Protein 1FOT (pdb70)

Solvent-accessible surface area: 14682 Å² total

InterPro domains:
  IPR000719 Protein kinase domain [PF00069] (87-341)
  IPR000719 Protein kinase domain [PS50011] (87-341)
  IPR000719 Protein kinase domain [SM00220] (87-341)
  IPR000961 AGC-kinase, C-terminal [PS51285] (342-397)
  IPR000961 AGC-kinase, C-terminal [SM00133] (342-397)
  IPR008271 Serine/threonine-protein kinase, active site [PS00108] (206-218)
  IPR011009 Protein kinase-like domain superfamily [SSF56112] (60-366)
  IPR017441 Protein kinase, ATP binding site [PS00107] (93-116)

B-factor: mean 50.33, std 16.56, range [7.96, 101.38]

CATH classification: 1.10.510.10 (+1 more: 3.30.200.20)

Structure (mmCIF, N/CA/C/O backbone):
data_1FOT
#
_entry.id   1FOT
#
_cell.length_a   61.000
_cell.length_b   61.000
_cell.length_c   322.000
_cell.angle_alpha   90.00
_cell.angle_beta   90.00
_cell.angle_gamma   120.00
#
_symmetry.space_group_name_H-M   'P 65 2 2'
#
loop_
_entity.id
_entity.type
_entity.pdbx_description
1 polymer 'CAMP-DEPENDENT PROTEIN KINASE TYPE 1'
2 water water
#
loop_
_atom_site.group_PDB
_atom_site.id
_atom_site.type_symbol
_atom_site.label_atom_id
_atom_site.label_alt_id
_atom_site.label_comp_id
_atom_site.label_asym_id
_atom_site.label_entity_id
_atom_site.label_seq_id
_atom_site.pdbx_PDB_ins_code
_atom_site.Cartn_x
_atom_site.Cartn_y
_atom_site.Cartn_z
_atom_site.occupancy
_atom_site.B_iso_or_equiv
_atom_site.auth_seq_id
_atom_site.auth_comp_id
_atom_site.auth_asym_id
_atom_site.auth_atom_id
_atom_site.pdbx_PDB_model_num
ATOM 1 N N . TYR A 1 3 ? 2.316 48.004 -0.619 1.00 55.31 82 TYR A N 1
ATOM 2 C CA . TYR A 1 3 ? 3.163 47.832 -1.838 1.00 53.41 82 TYR A CA 1
ATOM 3 C C . TYR A 1 3 ? 2.837 48.862 -2.905 1.00 52.10 82 TYR A C 1
ATOM 4 O O . TYR A 1 3 ? 1.669 49.107 -3.227 1.00 53.60 82 TYR A O 1
ATOM 13 N N . SER A 1 4 ? 3.888 49.457 -3.456 1.00 47.11 83 SER A N 1
ATOM 14 C CA . SER A 1 4 ? 3.743 50.496 -4.463 1.00 45.55 83 SER A CA 1
ATOM 15 C C . SER A 1 4 ? 4.806 50.402 -5.540 1.00 41.51 83 SER A C 1
ATOM 16 O O . SER A 1 4 ? 5.871 49.830 -5.329 1.00 46.83 83 SER A O 1
ATOM 19 N N . LEU A 1 5 ? 4.527 50.998 -6.690 1.00 42.75 84 LEU A N 1
ATOM 20 C CA . LEU A 1 5 ? 5.462 50.947 -7.798 1.00 45.19 84 LEU A CA 1
ATOM 21 C C . LEU A 1 5 ? 6.811 51.562 -7.442 1.00 50.23 84 LEU A C 1
ATOM 22 O O . LEU A 1 5 ? 7.839 51.200 -8.017 1.00 54.78 84 LEU A O 1
ATOM 27 N N . GLN A 1 6 ? 6.802 52.484 -6.484 1.00 51.04 85 GLN A N 1
ATOM 28 C CA . GLN A 1 6 ? 8.017 53.155 -6.041 1.00 58.72 85 GLN A CA 1
ATOM 29 C C . GLN A 1 6 ? 8.738 52.317 -4.991 1.00 57.70 85 GLN A C 1
ATOM 30 O O . GLN A 1 6 ? 9.861 52.627 -4.596 1.00 59.33 85 GLN A O 1
ATOM 36 N N . ASP A 1 7 ? 8.074 51.269 -4.525 1.00 51.22 86 ASP A N 1
ATOM 37 C CA . ASP A 1 7 ? 8.653 50.384 -3.527 1.00 43.27 86 ASP A CA 1
ATOM 38 C C . ASP A 1 7 ? 9.656 49.428 -4.158 1.00 45.50 86 ASP A C 1
ATOM 39 O O . ASP A 1 7 ? 10.355 48.704 -3.451 1.00 42.60 86 ASP A O 1
ATOM 44 N N . PHE A 1 8 ? 9.727 49.428 -5.488 1.00 40.34 87 PHE A N 1
ATOM 45 C CA . PHE A 1 8 ? 10.640 48.540 -6.195 1.00 43.18 87 PHE A CA 1
ATOM 46 C C . PHE A 1 8 ? 11.391 49.251 -7.299 1.00 45.45 87 PHE A C 1
ATOM 47 O O . PHE A 1 8 ? 11.152 50.422 -7.581 1.00 50.10 87 PHE A O 1
ATOM 55 N N . GLN A 1 9 ? 12.297 48.517 -7.932 1.00 46.43 88 GLN A N 1
ATOM 56 C CA . GLN A 1 9 ? 13.056 49.050 -9.038 1.00 49.44 88 GLN A CA 1
ATOM 57 C C . GLN A 1 9 ? 13.150 48.004 -10.139 1.00 49.45 88 GLN A C 1
ATOM 58 O O . GLN A 1 9 ? 13.830 46.991 -10.007 1.00 55.61 88 GLN A O 1
ATOM 64 N N . ILE A 1 10 ? 12.424 48.263 -11.221 1.00 44.39 89 ILE A N 1
ATOM 65 C CA . ILE A 1 10 ? 12.384 47.393 -12.387 1.00 38.95 89 ILE A CA 1
ATOM 66 C C . ILE A 1 10 ? 13.790 47.130 -12.911 1.00 44.18 89 ILE A C 1
ATOM 67 O O . ILE A 1 10 ? 14.636 48.024 -12.919 1.00 50.19 89 ILE A O 1
ATOM 72 N N . LEU A 1 11 ? 14.041 45.904 -13.352 1.00 46.17 90 LEU A N 1
ATOM 73 C CA . LEU A 1 11 ? 15.359 45.552 -13.857 1.00 43.72 90 LEU A CA 1
ATOM 74 C C . LEU A 1 11 ? 15.355 45.096 -15.306 1.00 48.98 90 LEU A C 1
ATOM 75 O O . LEU A 1 11 ? 16.238 45.473 -16.080 1.00 55.88 90 LEU A O 1
ATOM 80 N N . ARG A 1 12 ? 14.366 44.294 -15.682 1.00 55.17 91 ARG A N 1
ATOM 81 C CA . ARG A 1 12 ? 14.278 43.817 -17.054 1.00 52.40 91 ARG A CA 1
ATOM 82 C C . ARG A 1 12 ? 13.035 42.991 -17.321 1.00 55.88 91 ARG A C 1
ATOM 83 O O . ARG A 1 12 ? 12.471 42.376 -16.410 1.00 56.75 91 ARG A O 1
ATOM 91 N N . THR A 1 13 ? 12.624 42.991 -18.587 1.00 54.10 92 THR A N 1
ATOM 92 C CA . THR A 1 13 ? 11.479 42.224 -19.049 1.00 54.94 92 THR A CA 1
ATOM 93 C C . THR A 1 13 ? 11.879 40.756 -19.118 1.00 57.31 92 THR A C 1
ATOM 94 O O . THR A 1 13 ? 12.897 40.398 -19.719 1.00 55.06 92 THR A O 1
ATOM 98 N N . LEU A 1 14 ? 11.073 39.911 -18.491 1.00 51.79 93 LEU A N 1
ATOM 99 C CA . LEU A 1 14 ? 11.328 38.489 -18.489 1.00 47.71 93 LEU A CA 1
ATOM 100 C C . LEU A 1 14 ? 10.569 37.865 -19.642 1.00 52.70 93 LEU A C 1
ATOM 101 O O . LEU A 1 14 ? 11.021 36.895 -20.243 1.00 59.02 93 LEU A O 1
ATOM 106 N N . GLY A 1 15 ? 9.422 38.444 -19.966 1.00 57.97 94 GLY A N 1
ATOM 107 C CA . GLY A 1 15 ? 8.627 37.907 -21.049 1.00 59.18 94 GLY A CA 1
ATOM 108 C C . GLY A 1 15 ? 7.462 38.795 -21.407 1.00 59.73 94 GLY A C 1
ATOM 109 O O . GLY A 1 15 ? 7.143 39.750 -20.689 1.00 51.56 94 GLY A O 1
ATOM 110 N N . THR A 1 16 ? 6.822 38.455 -22.522 1.00 63.46 95 THR A N 1
ATOM 111 C CA . THR A 1 16 ? 5.687 39.200 -23.042 1.00 72.36 95 THR A CA 1
ATOM 112 C C . THR A 1 16 ? 4.406 38.378 -23.064 1.00 76.33 95 THR A C 1
ATOM 113 O O . THR A 1 16 ? 4.233 37.490 -23.899 1.00 76.26 95 THR A O 1
ATOM 117 N N . GLY A 1 17 ? 3.509 38.687 -22.137 1.00 85.70 96 GLY A N 1
ATOM 118 C CA . GLY A 1 17 ? 2.248 37.976 -22.073 1.00 90.78 96 GLY A CA 1
ATOM 119 C C . GLY A 1 17 ? 1.265 38.537 -23.082 1.00 87.76 96 GLY A C 1
ATOM 120 O O . GLY A 1 17 ? 1.583 39.456 -23.842 1.00 82.70 96 GLY A O 1
ATOM 121 N N . SER A 1 18 ? 0.066 37.972 -23.103 1.00 86.23 97 SER A N 1
ATOM 122 C CA . SER A 1 18 ? -0.958 38.442 -24.017 1.00 79.65 97 SER A CA 1
ATOM 123 C C . SER A 1 18 ? -1.494 39.768 -23.476 1.00 72.75 97 SER A C 1
ATOM 124 O O . SER A 1 18 ? -1.756 40.703 -24.236 1.00 64.71 97 SER A O 1
ATOM 127 N N . PHE A 1 19 ? -1.618 39.846 -22.152 1.00 65.18 98 PHE A N 1
ATOM 128 C CA . PHE A 1 19 ? -2.136 41.033 -21.478 1.00 62.10 98 PHE A CA 1
ATOM 129 C C . PHE A 1 19 ? -1.056 42.046 -21.118 1.00 59.28 98 PHE A C 1
ATOM 130 O O . PHE A 1 19 ? -1.345 43.103 -20.550 1.00 50.26 98 PHE A O 1
ATOM 138 N N . GLY A 1 20 ? 0.188 41.721 -21.446 1.00 56.29 99 GLY A N 1
ATOM 139 C CA . GLY A 1 20 ? 1.280 42.619 -21.128 1.00 48.69 99 GLY A CA 1
ATOM 140 C C . GLY A 1 20 ? 2.546 41.910 -20.682 1.00 47.24 99 GLY A C 1
ATOM 141 O O . GLY A 1 20 ? 2.578 40.696 -20.501 1.00 41.16 99 GLY A O 1
ATOM 142 N N . ARG A 1 21 ? 3.600 42.686 -20.495 1.00 48.99 100 ARG A N 1
ATOM 143 C CA . ARG A 1 21 ? 4.872 42.159 -20.031 1.00 52.22 100 ARG A CA 1
ATOM 144 C C . ARG A 1 21 ? 4.864 41.677 -18.581 1.00 48.07 100 ARG A C 1
ATOM 145 O O . ARG A 1 21 ? 3.850 41.714 -17.887 1.00 48.99 100 ARG A O 1
ATOM 153 N N . VAL A 1 22 ? 6.024 41.215 -18.143 1.00 43.24 101 VAL A N 1
ATOM 154 C CA . VAL A 1 22 ? 6.312 40.992 -16.741 1.00 43.82 101 VAL A CA 1
ATOM 155 C C . VAL A 1 22 ? 7.808 41.243 -16.705 1.00 44.29 101 VAL A C 1
ATOM 156 O O . VAL A 1 22 ? 8.532 40.819 -17.604 1.00 37.41 101 VA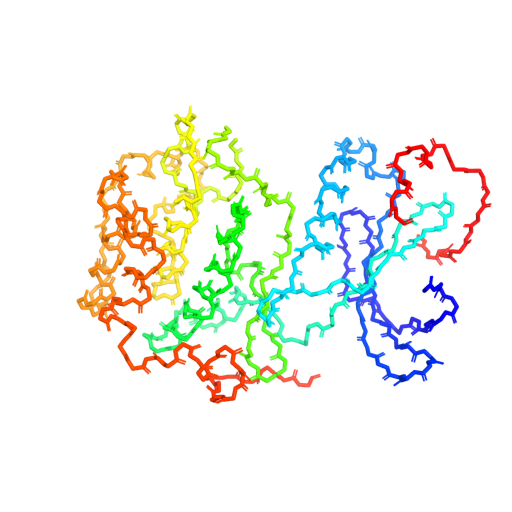L A O 1
ATOM 160 N N . HIS A 1 23 ? 8.008 41.602 -15.439 1.00 45.00 102 HIS A N 1
ATOM 161 C CA . HIS A 1 23 ? 9.298 42.188 -15.100 1.00 42.25 102 HIS A CA 1
ATOM 162 C C . HIS A 1 23 ? 10.061 41.572 -13.943 1.00 43.27 102 HIS A C 1
ATOM 163 O O . HIS A 1 23 ? 9.485 40.924 -13.073 1.00 42.63 102 HIS A O 1
ATOM 170 N N . LEU A 1 24 ? 11.366 41.824 -13.932 1.00 42.92 103 LEU A N 1
ATOM 171 C CA . LEU A 1 24 ? 12.237 41.361 -12.862 1.00 42.51 103 LEU A CA 1
ATOM 172 C C . LEU A 1 24 ? 12.370 42.585 -11.958 1.00 42.70 103 LEU A C 1
ATOM 173 O O . LEU A 1 24 ? 12.794 43.644 -12.418 1.00 41.50 103 LEU A O 1
ATOM 178 N N . ILE A 1 25 ? 11.991 42.465 -10.690 1.00 39.68 104 ILE A N 1
ATOM 179 C CA . ILE A 1 25 ? 12.099 43.610 -9.791 1.00 41.60 104 ILE A CA 1
ATOM 180 C C . ILE A 1 25 ? 12.786 43.285 -8.472 1.00 39.52 104 ILE A C 1
ATOM 181 O O . ILE A 1 25 ? 12.696 42.175 -7.954 1.00 42.03 104 ILE A O 1
ATOM 186 N N . ARG A 1 26 ? 13.475 44.281 -7.939 1.00 39.31 105 ARG A N 1
ATOM 187 C CA . ARG A 1 26 ? 14.205 44.156 -6.689 1.00 46.66 105 ARG A CA 1
ATOM 188 C C . ARG A 1 26 ? 13.494 45.082 -5.713 1.00 45.47 105 ARG A C 1
ATOM 189 O O . ARG A 1 26 ? 13.158 46.208 -6.080 1.00 39.95 105 ARG A O 1
ATOM 197 N N . SER A 1 27 ? 13.232 44.622 -4.493 1.00 42.33 106 SER A N 1
ATOM 198 C CA . SER A 1 27 ? 12.588 45.505 -3.525 1.00 46.67 106 SER A CA 1
ATOM 199 C C . SER A 1 27 ? 13.662 46.481 -3.101 1.00 48.70 106 SER A C 1
ATOM 200 O O . SER A 1 27 ? 14.801 46.082 -2.877 1.00 47.07 106 SER A O 1
ATOM 203 N N . ARG A 1 28 ? 13.323 47.759 -3.009 1.00 53.03 107 ARG A N 1
ATOM 204 C CA . ARG A 1 28 ? 14.318 48.734 -2.596 1.00 61.30 107 ARG A CA 1
ATOM 205 C C . ARG A 1 28 ? 14.187 48.984 -1.107 1.00 62.82 107 ARG A C 1
ATOM 206 O O . ARG A 1 28 ? 14.370 50.096 -0.634 1.00 70.35 107 ARG A O 1
ATOM 214 N N . HIS A 1 29 ? 13.864 47.924 -0.376 1.00 63.33 108 HIS A N 1
ATOM 215 C CA . HIS A 1 29 ? 13.711 47.983 1.072 1.00 62.80 108 HIS A CA 1
ATOM 216 C C . HIS A 1 29 ? 14.501 46.844 1.696 1.00 64.33 108 HIS A C 1
ATOM 217 O O . HIS A 1 29 ? 15.051 46.971 2.789 1.00 67.88 108 HIS A O 1
ATOM 224 N N . ASN A 1 30 ? 14.558 45.726 0.983 1.00 64.36 109 ASN A N 1
ATOM 225 C CA . ASN A 1 30 ? 15.265 44.551 1.463 1.00 60.54 109 ASN A CA 1
ATOM 226 C C . ASN A 1 30 ? 16.051 43.862 0.342 1.00 60.32 109 ASN A C 1
ATOM 227 O O . ASN A 1 30 ? 16.653 42.807 0.555 1.00 62.06 109 ASN A O 1
ATOM 232 N N . GLY A 1 31 ? 16.049 44.463 -0.845 1.00 52.18 110 GLY A N 1
ATOM 233 C CA . GLY A 1 31 ? 16.783 43.894 -1.961 1.00 50.15 110 GLY A CA 1
ATOM 234 C C . GLY A 1 31 ? 16.387 42.475 -2.323 1.00 56.94 110 GLY A C 1
ATOM 235 O O . GLY A 1 31 ? 17.222 41.667 -2.733 1.00 55.66 110 GLY A O 1
ATOM 236 N N . ARG A 1 32 ? 15.103 42.172 -2.165 1.00 59.32 111 ARG A N 1
ATOM 237 C CA . ARG A 1 32 ? 14.563 40.857 -2.488 1.00 57.58 111 ARG A CA 1
ATOM 238 C C . ARG A 1 32 ? 14.116 40.914 -3.945 1.00 55.92 111 ARG A C 1
ATOM 239 O O . ARG A 1 32 ? 13.943 41.998 -4.503 1.00 56.56 111 ARG A O 1
ATOM 247 N N . TYR A 1 33 ? 13.918 39.759 -4.566 1.00 52.89 112 TYR A N 1
ATOM 248 C CA . TYR A 1 33 ? 13.493 39.734 -5.965 1.00 50.74 112 TYR A CA 1
ATOM 249 C C . TYR A 1 33 ? 12.087 39.198 -6.164 1.00 45.80 112 TYR A C 1
ATOM 250 O O . TYR A 1 33 ? 11.632 38.335 -5.422 1.00 49.16 112 TYR A O 1
ATOM 259 N N . TYR A 1 34 ? 11.400 39.725 -7.170 1.00 39.86 113 TYR A N 1
ATOM 260 C CA . TYR A 1 34 ? 10.053 39.284 -7.487 1.00 36.24 113 TYR A CA 1
ATOM 261 C C . TYR A 1 34 ? 9.834 39.400 -8.981 1.00 38.01 113 TYR A C 1
ATOM 262 O O . TYR A 1 34 ? 10.705 39.866 -9.712 1.00 42.26 113 TYR A O 1
ATOM 271 N N . ALA A 1 35 ? 8.671 38.957 -9.439 1.00 41.75 114 ALA A N 1
ATOM 272 C CA . ALA A 1 35 ? 8.328 39.071 -10.848 1.00 35.32 114 ALA A CA 1
ATOM 273 C C . ALA A 1 35 ? 7.055 39.904 -10.921 1.00 33.86 114 ALA A C 1
ATOM 274 O O . ALA A 1 35 ? 6.057 39.591 -10.273 1.00 35.09 114 ALA A O 1
ATOM 276 N N . MET A 1 36 ? 7.100 40.991 -11.679 1.00 36.36 115 MET A N 1
ATOM 277 C CA . MET A 1 36 ? 5.926 41.832 -11.822 1.00 38.17 115 MET A CA 1
ATOM 278 C C . MET A 1 36 ? 5.131 41.432 -13.056 1.00 35.69 115 MET A C 1
ATOM 279 O O . MET A 1 36 ? 5.566 41.642 -14.189 1.00 35.26 115 MET A O 1
ATOM 284 N N . LYS A 1 37 ? 3.971 40.836 -12.844 1.00 28.76 116 LYS A N 1
ATOM 285 C CA . LYS A 1 37 ? 3.156 40.477 -13.974 1.00 35.38 116 LYS A CA 1
ATOM 286 C C . LYS A 1 37 ? 2.248 41.684 -14.155 1.00 38.28 116 LYS A C 1
ATOM 287 O O . LYS A 1 37 ? 1.511 42.056 -13.245 1.00 51.05 116 LYS A O 1
ATOM 293 N N . VAL A 1 38 ? 2.330 42.315 -15.319 1.00 36.65 117 VAL A N 1
ATOM 294 C CA . VAL A 1 38 ? 1.520 43.492 -15.621 1.00 28.82 117 VAL A CA 1
ATOM 295 C C . VAL A 1 38 ? 0.425 43.152 -16.616 1.00 27.86 117 VAL A C 1
ATOM 296 O O . VAL A 1 38 ? 0.673 42.497 -17.618 1.00 24.36 117 VAL A O 1
ATOM 300 N N . LEU A 1 39 ? -0.792 43.587 -16.344 1.00 29.20 118 LEU A N 1
ATOM 301 C CA . LEU A 1 39 ? -1.875 43.336 -17.279 1.00 35.56 118 LEU A CA 1
ATOM 302 C C . LEU A 1 39 ? -2.589 44.640 -17.577 1.00 38.88 118 LEU A C 1
ATOM 303 O O . LEU A 1 39 ? -3.044 45.331 -16.661 1.00 33.79 118 LEU A O 1
ATOM 308 N N . LYS A 1 40 ? -2.655 44.970 -18.865 1.00 39.15 119 LYS A N 1
ATOM 309 C CA . LYS A 1 40 ? -3.315 46.178 -19.338 1.00 40.58 119 LYS A CA 1
ATOM 310 C C . LYS A 1 40 ? -4.811 45.913 -19.219 1.00 40.48 119 LYS A C 1
ATOM 311 O O . LYS A 1 40 ? -5.317 44.945 -19.778 1.00 45.06 119 LYS A O 1
ATOM 317 N N . LYS A 1 41 ? -5.513 46.757 -18.475 1.00 39.69 120 LYS A N 1
ATOM 318 C CA . LYS A 1 41 ? -6.947 46.584 -18.284 1.00 41.11 120 LYS A CA 1
ATOM 319 C C . LYS A 1 41 ? -7.659 46.671 -19.617 1.00 49.19 120 LYS A C 1
ATOM 320 O O . LYS A 1 41 ? -8.462 45.803 -19.959 1.00 50.03 120 LYS A O 1
ATOM 326 N N . GLU A 1 42 ? -7.357 47.734 -20.359 1.00 53.59 121 GLU A N 1
ATOM 327 C CA . GLU A 1 42 ? -7.954 47.975 -21.664 1.00 51.59 121 GLU A CA 1
ATOM 328 C C . GLU A 1 42 ? -8.127 46.643 -22.401 1.00 47.67 121 GLU A C 1
ATOM 329 O O . GLU A 1 42 ? -9.215 46.336 -22.890 1.00 44.63 121 GLU A O 1
ATOM 335 N N . ILE A 1 43 ? -7.058 45.849 -22.457 1.00 39.85 122 ILE A N 1
ATOM 336 C CA . ILE A 1 43 ? -7.090 44.550 -23.127 1.00 42.54 122 ILE A CA 1
ATOM 337 C C . ILE A 1 43 ? -7.906 43.480 -22.407 1.00 46.64 122 ILE A C 1
ATOM 338 O O . ILE A 1 43 ? -8.839 42.919 -22.981 1.00 49.80 122 ILE A O 1
ATOM 343 N N . VAL A 1 44 ? -7.518 43.173 -21.170 1.00 41.15 123 VAL A N 1
ATOM 344 C CA . VAL A 1 44 ? -8.205 42.168 -20.360 1.00 41.09 123 VAL A CA 1
ATOM 345 C C . VAL A 1 44 ? -9.707 42.171 -20.622 1.00 44.19 123 VAL A C 1
ATOM 346 O O . VAL A 1 44 ? -10.348 41.117 -20.696 1.00 41.79 123 VAL A O 1
ATOM 350 N N . VAL A 1 45 ? -10.262 43.366 -20.767 1.00 41.91 124 VAL A N 1
ATOM 351 C CA . VAL A 1 45 ? -11.683 43.507 -21.014 1.00 39.49 124 VAL A CA 1
ATOM 352 C C . VAL A 1 45 ? -12.036 43.345 -22.497 1.00 41.24 124 VAL A C 1
ATOM 353 O O . VAL A 1 45 ? -13.036 42.704 -22.823 1.00 42.61 124 VAL A O 1
ATOM 357 N N . ARG A 1 46 ? -11.228 43.915 -23.396 1.00 37.98 125 ARG A N 1
ATOM 358 C CA . ARG A 1 46 ? -11.489 43.784 -24.832 1.00 37.22 125 ARG A CA 1
ATOM 359 C C . ARG A 1 46 ? -11.668 42.289 -25.065 1.00 38.98 125 ARG A C 1
ATOM 360 O O . ARG A 1 46 ? -12.556 41.860 -25.800 1.00 52.89 125 ARG A O 1
ATOM 368 N N . LEU A 1 47 ? -10.828 41.499 -24.408 1.00 41.69 126 LEU A N 1
ATOM 369 C CA . LEU A 1 47 ? -10.882 40.053 -24.536 1.00 41.10 126 LEU A CA 1
ATOM 370 C C . LEU A 1 47 ? -11.866 39.375 -23.581 1.00 43.54 126 LEU A C 1
ATOM 371 O O . LEU A 1 47 ? -11.796 38.165 -23.376 1.00 39.16 126 LEU A O 1
ATOM 376 N N . LYS A 1 48 ? -12.785 40.144 -23.001 1.00 45.83 127 LYS A N 1
ATOM 377 C CA . LYS A 1 48 ? -13.773 39.561 -22.094 1.00 50.76 127 LYS A CA 1
ATOM 378 C C . LYS A 1 48 ? -13.122 38.637 -21.053 1.00 49.04 127 LYS A C 1
ATOM 379 O O . LYS A 1 48 ? -13.697 37.607 -20.693 1.00 51.12 127 LYS A O 1
ATOM 385 N N . GLN A 1 49 ? -11.940 39.003 -20.567 1.00 43.08 128 GLN A N 1
ATOM 386 C CA . GLN A 1 49 ? -11.226 38.169 -19.608 1.00 38.80 128 GLN A CA 1
ATOM 387 C C . GLN A 1 49 ? -11.081 38.759 -18.209 1.00 42.50 128 GLN A C 1
ATOM 388 O O . GLN A 1 49 ? -10.058 38.584 -17.557 1.00 45.32 128 GLN A O 1
ATOM 394 N N . VAL A 1 50 ? -12.116 39.438 -17.739 1.00 44.76 129 VAL A N 1
ATOM 395 C CA . VAL A 1 50 ? -12.090 40.054 -16.419 1.00 42.66 129 VAL A CA 1
ATOM 396 C C . VAL A 1 50 ? -12.215 39.050 -15.265 1.00 45.98 129 VAL A C 1
ATOM 397 O O . VAL A 1 50 ? -11.379 39.016 -14.362 1.00 46.86 129 VAL A O 1
ATOM 401 N N . GLU A 1 51 ? -13.271 38.246 -15.298 1.00 50.52 130 GLU A N 1
ATOM 402 C CA . GLU A 1 51 ? -13.530 37.245 -14.265 1.00 53.27 130 GLU A CA 1
ATOM 403 C C . GLU A 1 51 ? -12.302 36.374 -14.047 1.00 46.21 130 GLU A C 1
ATOM 404 O O . GLU A 1 51 ? -11.748 36.321 -12.962 1.00 49.85 130 GLU A O 1
ATOM 410 N N . HIS A 1 52 ? -11.898 35.680 -15.100 1.00 49.48 131 HIS A N 1
ATOM 411 C CA . HIS A 1 52 ? -10.737 34.801 -15.073 1.00 46.45 131 HIS A CA 1
ATOM 412 C C . HIS A 1 52 ? -9.567 35.435 -14.342 1.00 45.35 131 HIS A C 1
ATOM 413 O O . HIS A 1 52 ? -8.808 34.761 -13.653 1.00 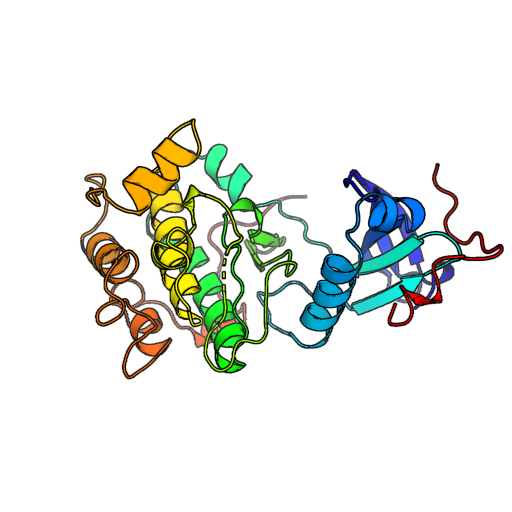48.27 131 HIS A O 1
ATOM 420 N N . THR A 1 53 ? -9.423 36.741 -14.505 1.00 42.61 132 THR A N 1
ATOM 421 C CA . THR A 1 53 ? -8.335 37.472 -13.888 1.00 36.73 132 THR A CA 1
ATOM 422 C C . THR A 1 53 ? -8.524 37.680 -12.386 1.00 33.06 132 THR A C 1
ATOM 423 O O . THR A 1 53 ? -7.586 37.487 -11.617 1.00 37.56 132 THR A O 1
ATOM 427 N N . ASN A 1 54 ? -9.725 38.058 -11.964 1.00 26.92 133 ASN A N 1
ATOM 428 C CA . ASN A 1 54 ? -9.987 38.258 -10.537 1.00 39.97 133 ASN A CA 1
ATOM 429 C C . ASN A 1 54 ? -9.949 36.948 -9.744 1.00 41.17 133 ASN A C 1
ATOM 430 O O . ASN A 1 54 ? -9.384 36.891 -8.647 1.00 46.82 133 ASN A O 1
ATOM 435 N N . ASP A 1 55 ? -10.553 35.903 -10.299 1.00 36.12 134 ASP A N 1
ATOM 436 C CA . ASP A 1 55 ? -10.587 34.597 -9.648 1.00 45.73 134 ASP A CA 1
ATOM 437 C C . ASP A 1 55 ? -9.196 34.027 -9.373 1.00 45.69 134 ASP A C 1
ATOM 438 O O . ASP A 1 55 ? -9.003 33.270 -8.421 1.00 47.13 134 ASP A O 1
ATOM 443 N N . GLU A 1 56 ? -8.226 34.392 -10.203 1.00 44.93 135 GLU A N 1
ATOM 444 C CA . GLU A 1 56 ? -6.869 33.907 -10.015 1.00 44.09 135 GLU A CA 1
ATOM 445 C C . GLU A 1 56 ? -6.271 34.597 -8.795 1.00 49.09 135 GLU A C 1
ATOM 446 O O . GLU A 1 56 ? -5.600 33.973 -7.967 1.00 50.37 135 GLU A O 1
ATOM 452 N N . ARG A 1 57 ? -6.525 35.899 -8.699 1.00 44.07 136 ARG A N 1
ATOM 453 C CA . ARG A 1 57 ? -6.026 36.705 -7.603 1.00 35.50 136 ARG A CA 1
ATOM 454 C C . ARG A 1 57 ? -6.553 36.150 -6.287 1.00 39.38 136 ARG A C 1
ATOM 455 O O . ARG A 1 57 ? -5.806 36.000 -5.335 1.00 39.42 136 ARG A O 1
ATOM 463 N N . LEU A 1 58 ? -7.845 35.843 -6.237 1.00 43.28 137 LEU A N 1
ATOM 464 C CA . LEU A 1 58 ? -8.434 35.301 -5.023 1.00 42.31 137 LEU A CA 1
ATOM 465 C C . LEU A 1 58 ? -7.738 34.004 -4.656 1.00 37.53 137 LEU A C 1
ATOM 466 O O . LEU A 1 58 ? -7.195 33.885 -3.567 1.00 46.56 137 LEU A O 1
ATOM 471 N N . MET A 1 59 ? -7.753 33.032 -5.560 1.00 40.69 138 MET A N 1
ATOM 472 C CA . MET A 1 59 ? -7.091 31.759 -5.303 1.00 41.33 138 MET A CA 1
ATOM 473 C C . MET A 1 59 ? -5.720 31.987 -4.690 1.00 42.09 138 MET A C 1
ATOM 474 O O . MET A 1 59 ? -5.425 31.497 -3.605 1.00 44.93 138 MET A O 1
ATOM 479 N N . LEU A 1 60 ? -4.887 32.744 -5.392 1.00 38.33 139 LEU A N 1
ATOM 480 C CA . LEU A 1 60 ? -3.548 33.035 -4.920 1.00 38.83 139 LEU A CA 1
ATOM 481 C C . LEU A 1 60 ? -3.520 33.708 -3.555 1.00 44.11 139 LEU A C 1
ATOM 482 O O . LEU A 1 60 ? -2.520 33.644 -2.843 1.00 54.78 139 LEU A O 1
ATOM 487 N N . SER A 1 61 ? -4.615 34.352 -3.184 1.00 42.96 140 SER A N 1
ATOM 488 C CA . SER A 1 61 ? -4.678 35.019 -1.896 1.00 47.11 140 SER A CA 1
ATOM 489 C C . SER A 1 61 ? -4.991 34.041 -0.768 1.00 46.56 140 SER A C 1
ATOM 490 O O . SER A 1 61 ? -4.627 34.272 0.381 1.00 47.77 140 SER A O 1
ATOM 493 N N . ILE A 1 62 ? -5.651 32.938 -1.095 1.00 43.42 141 ILE A N 1
ATOM 494 C CA . ILE A 1 62 ? -6.017 31.975 -0.073 1.00 43.26 141 ILE A CA 1
ATOM 495 C C . ILE A 1 62 ? -5.258 30.648 -0.119 1.00 45.09 141 ILE A C 1
ATOM 496 O O . ILE A 1 62 ? -5.693 29.665 0.479 1.00 49.69 141 ILE A O 1
ATOM 501 N N . VAL A 1 63 ? -4.132 30.606 -0.823 1.00 41.50 142 VAL A N 1
ATOM 502 C CA . VAL A 1 63 ? -3.362 29.371 -0.888 1.00 41.79 142 VAL A CA 1
ATOM 503 C C . VAL A 1 63 ? -1.893 29.605 -0.612 1.00 40.54 142 VAL A C 1
ATOM 504 O O . VAL A 1 63 ? -1.244 30.419 -1.268 1.00 45.93 142 VAL A O 1
ATOM 508 N N . THR A 1 64 ? -1.382 28.877 0.373 1.00 35.89 143 THR A N 1
ATOM 509 C CA . THR A 1 64 ? 0.013 28.960 0.756 1.00 34.78 143 THR A CA 1
ATOM 510 C C . THR A 1 64 ? 0.587 27.568 0.852 1.00 34.92 143 THR A C 1
ATOM 511 O O . THR A 1 64 ? 0.101 26.745 1.629 1.00 42.53 143 THR A O 1
ATOM 515 N N . HIS A 1 65 ? 1.620 27.302 0.066 1.00 30.53 144 HIS A N 1
ATOM 516 C CA . HIS A 1 65 ? 2.254 25.998 0.107 1.00 33.36 144 HIS A CA 1
ATOM 517 C C . HIS A 1 65 ? 3.696 26.084 -0.371 1.00 32.48 144 HIS A C 1
ATOM 518 O O . HIS A 1 65 ? 4.027 26.896 -1.231 1.00 37.14 144 HIS A O 1
ATOM 525 N N . PRO A 1 66 ? 4.584 25.254 0.190 1.00 34.80 145 PRO A N 1
ATOM 526 C CA . PRO A 1 66 ? 5.957 25.370 -0.300 1.00 31.97 145 PRO A CA 1
ATOM 527 C C . PRO A 1 66 ? 6.007 25.264 -1.817 1.00 34.61 145 PRO A C 1
ATOM 528 O O . PRO A 1 66 ? 6.694 26.042 -2.485 1.00 34.50 145 PRO A O 1
ATOM 532 N N . PHE A 1 67 ? 5.235 24.312 -2.344 1.00 37.47 146 PHE A N 1
ATOM 533 C CA . PHE A 1 67 ? 5.193 24.006 -3.776 1.00 40.96 146 PHE A CA 1
ATOM 534 C C . PHE A 1 67 ? 4.193 24.724 -4.673 1.00 40.46 146 PHE A C 1
ATOM 535 O O . PHE A 1 67 ? 4.087 24.422 -5.859 1.00 39.81 146 PHE A O 1
ATOM 543 N N . ILE A 1 68 ? 3.461 25.669 -4.096 1.00 36.38 147 ILE A N 1
ATOM 544 C CA . ILE A 1 68 ? 2.513 26.469 -4.836 1.00 25.90 147 ILE A CA 1
ATOM 545 C C . ILE A 1 68 ? 3.134 27.855 -4.857 1.00 31.57 147 ILE A C 1
ATOM 546 O O . ILE A 1 68 ? 3.553 28.371 -3.820 1.00 36.14 147 ILE A O 1
ATOM 551 N N . ILE A 1 69 ? 3.211 28.445 -6.044 1.00 33.29 148 ILE A N 1
ATOM 552 C CA . ILE A 1 69 ? 3.774 29.780 -6.221 1.00 27.39 148 ILE A CA 1
ATOM 553 C C . ILE A 1 69 ? 3.083 30.785 -5.299 1.00 24.72 148 ILE A C 1
ATOM 554 O O . ILE A 1 69 ? 1.918 30.609 -4.943 1.00 36.54 148 ILE A O 1
ATOM 559 N N . ARG A 1 70 ? 3.792 31.844 -4.921 1.00 30.92 149 ARG A N 1
ATOM 560 C CA . ARG A 1 70 ? 3.229 32.858 -4.024 1.00 33.01 149 ARG A CA 1
ATOM 561 C C . ARG A 1 70 ? 3.109 34.264 -4.617 1.00 35.97 149 ARG A C 1
ATOM 562 O O . ARG A 1 70 ? 3.962 34.709 -5.388 1.00 33.62 149 ARG A O 1
ATOM 570 N N . MET A 1 71 ? 2.032 34.948 -4.234 1.00 33.50 150 MET A N 1
ATOM 571 C CA . MET A 1 71 ? 1.744 36.305 -4.661 1.00 33.52 150 MET A CA 1
ATOM 572 C C . MET A 1 71 ? 1.704 37.162 -3.399 1.00 39.79 150 MET A C 1
ATOM 573 O O . MET A 1 71 ? 0.782 37.053 -2.593 1.00 44.72 150 MET A O 1
ATOM 578 N N . TRP A 1 72 ? 2.703 38.019 -3.234 1.00 43.56 151 TRP A N 1
ATOM 579 C CA . TRP A 1 72 ? 2.788 38.871 -2.054 1.00 45.70 151 TRP A CA 1
ATOM 580 C C . TRP A 1 72 ? 1.861 40.077 -2.081 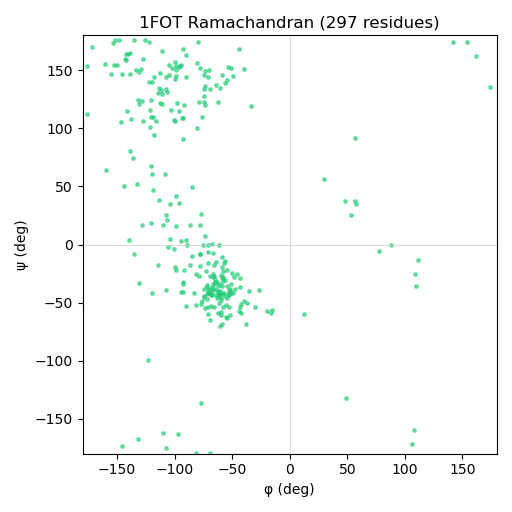1.00 44.13 151 TRP A C 1
ATOM 581 O O . TRP A 1 72 ? 1.726 40.797 -1.089 1.00 43.22 151 TRP A O 1
ATOM 592 N N . GLY A 1 73 ? 1.221 40.304 -3.217 1.00 44.45 152 GLY A N 1
ATOM 593 C CA . GLY A 1 73 ? 0.317 41.427 -3.300 1.00 43.19 152 GLY A CA 1
ATOM 594 C C . GLY A 1 73 ? 0.124 41.978 -4.688 1.00 39.05 152 GLY A C 1
ATOM 595 O O . GLY A 1 73 ? 0.771 41.556 -5.641 1.00 32.20 152 GLY A O 1
ATOM 596 N N . THR A 1 74 ? -0.788 42.935 -4.784 1.00 39.96 153 THR A N 1
ATOM 597 C CA . THR A 1 74 ? -1.101 43.580 -6.045 1.00 41.79 153 THR A CA 1
ATOM 598 C C . THR A 1 74 ? -1.111 45.087 -5.840 1.00 42.47 153 THR A C 1
ATOM 599 O O . THR A 1 74 ? -0.656 45.596 -4.821 1.00 48.12 153 THR A O 1
ATOM 603 N N . PHE A 1 75 ? -1.638 45.776 -6.839 1.00 45.07 154 PHE A N 1
ATOM 604 C CA . PHE A 1 75 ? -1.789 47.221 -6.878 1.00 40.69 154 PHE A CA 1
ATOM 605 C C . PHE A 1 75 ? -1.992 47.592 -8.340 1.00 43.41 154 PHE A C 1
ATOM 606 O O . PHE A 1 75 ? -1.710 46.802 -9.245 1.00 42.86 154 PHE A O 1
ATOM 614 N N . GLN A 1 76 ? -2.509 48.783 -8.581 1.00 42.85 155 GLN A N 1
ATOM 615 C CA . GLN A 1 76 ? -2.802 49.166 -9.945 1.00 42.01 155 GLN A CA 1
ATOM 616 C C . GLN A 1 76 ? -2.745 50.661 -10.110 1.00 42.23 155 GLN A C 1
ATOM 617 O O . GLN A 1 76 ? -2.934 51.404 -9.146 1.00 39.83 155 GLN A O 1
ATOM 623 N N . ASP A 1 77 ? -2.469 51.100 -11.334 1.00 37.04 156 ASP A N 1
ATOM 624 C CA . ASP A 1 77 ? -2.473 52.519 -11.631 1.00 33.61 156 ASP A CA 1
ATOM 625 C C . ASP A 1 77 ? -3.703 52.703 -12.512 1.00 35.50 156 ASP A C 1
ATOM 626 O O . ASP A 1 77 ? -4.575 51.833 -12.552 1.00 37.06 156 ASP A O 1
ATOM 631 N N . ALA A 1 78 ? -3.775 53.809 -13.231 1.00 37.55 157 ALA A N 1
ATOM 632 C CA . ALA A 1 78 ? -4.939 54.058 -14.061 1.00 42.27 157 ALA A CA 1
ATOM 633 C C . ALA A 1 78 ? -5.107 53.200 -15.306 1.00 45.14 157 ALA A C 1
ATOM 634 O O . ALA A 1 78 ? -6.145 53.292 -15.960 1.00 47.36 157 ALA A O 1
ATOM 636 N N . GLN A 1 79 ? -4.131 52.360 -15.643 1.00 44.44 158 GLN A N 1
ATOM 637 C CA . GLN A 1 79 ? -4.268 51.569 -16.864 1.00 47.64 158 GLN A CA 1
ATOM 638 C C . GLN A 1 79 ? -3.913 50.087 -16.861 1.00 46.73 158 GLN A C 1
ATOM 639 O O . GLN A 1 79 ? -4.159 49.384 -17.844 1.00 45.28 158 GLN A O 1
ATOM 645 N N . GLN A 1 80 ? -3.337 49.607 -15.773 1.00 48.94 159 GLN A N 1
ATOM 646 C CA . GLN A 1 80 ? -2.973 48.204 -15.696 1.00 48.89 159 GLN A CA 1
ATOM 647 C C . GLN A 1 80 ? -2.796 47.781 -14.253 1.00 45.64 159 GLN A C 1
ATOM 648 O O . GLN A 1 80 ? -2.517 48.611 -13.384 1.00 43.53 159 GLN A O 1
ATOM 654 N N . ILE A 1 81 ? -2.971 46.489 -14.003 1.00 37.44 160 ILE A N 1
ATOM 655 C CA . ILE A 1 81 ? -2.815 45.956 -12.666 1.00 36.40 160 ILE A CA 1
ATOM 656 C C . ILE A 1 81 ? -1.444 45.311 -12.532 1.00 35.95 160 ILE A C 1
ATOM 657 O O . ILE A 1 81 ? -0.822 44.928 -13.523 1.00 38.24 160 ILE A O 1
ATOM 662 N N . PHE A 1 82 ? -0.966 45.206 -11.300 1.00 40.10 161 PHE A N 1
ATOM 663 C CA . PHE A 1 82 ? 0.344 44.628 -11.039 1.00 34.58 161 PHE A CA 1
ATOM 664 C C . PHE A 1 82 ? 0.226 43.450 -10.099 1.00 37.86 161 PHE A C 1
ATOM 665 O O . PHE A 1 82 ? -0.548 43.478 -9.138 1.00 45.39 161 PHE A O 1
ATOM 673 N N . MET A 1 83 ? 0.993 42.408 -10.385 1.00 34.99 162 MET A N 1
ATOM 674 C CA . MET A 1 83 ? 0.981 41.222 -9.551 1.00 37.93 162 MET A CA 1
ATOM 675 C C . MET A 1 83 ? 2.407 40.881 -9.142 1.00 39.29 162 MET A C 1
ATOM 676 O O . MET A 1 83 ? 3.209 40.418 -9.955 1.00 40.89 162 MET A O 1
ATOM 681 N N . ILE A 1 84 ? 2.716 41.153 -7.875 1.00 41.31 163 ILE A N 1
ATOM 682 C CA . ILE A 1 84 ? 4.033 40.888 -7.304 1.00 42.06 163 ILE A CA 1
ATOM 683 C C . ILE A 1 84 ? 4.059 39.400 -7.008 1.00 39.12 163 ILE A C 1
ATOM 684 O O . ILE A 1 84 ? 3.221 38.904 -6.263 1.00 38.21 163 ILE A O 1
ATOM 689 N N . MET A 1 85 ? 5.022 38.684 -7.578 1.00 35.72 164 MET A N 1
ATOM 690 C CA . MET A 1 85 ? 5.082 37.249 -7.359 1.00 37.41 164 MET A CA 1
ATOM 691 C C . MET A 1 85 ? 6.467 36.684 -7.215 1.00 40.62 164 MET A C 1
ATOM 692 O O . MET A 1 85 ? 7.451 37.323 -7.574 1.00 46.61 164 MET A O 1
ATOM 697 N N . ASP A 1 86 ? 6.525 35.462 -6.695 1.00 38.41 165 ASP A N 1
ATOM 698 C CA . ASP A 1 86 ? 7.785 34.765 -6.519 1.00 36.95 165 ASP A CA 1
ATOM 699 C C . ASP A 1 86 ? 8.573 34.828 -7.807 1.00 37.20 165 ASP A C 1
ATOM 700 O O . ASP A 1 86 ? 8.007 34.797 -8.904 1.00 35.44 165 ASP A O 1
ATOM 705 N N . TYR A 1 87 ? 9.885 34.929 -7.669 1.00 39.84 166 TYR A N 1
ATOM 706 C CA . TYR A 1 87 ? 10.735 34.951 -8.831 1.00 39.11 166 TYR A CA 1
ATOM 707 C C . TYR A 1 87 ? 11.323 33.561 -8.977 1.00 39.99 166 TYR A C 1
ATOM 708 O O . TYR A 1 87 ? 12.182 33.173 -8.202 1.00 38.62 166 TYR A O 1
ATOM 717 N N . ILE A 1 88 ? 10.850 32.804 -9.961 1.00 47.81 167 ILE A N 1
ATOM 718 C CA . ILE A 1 88 ? 11.356 31.453 -10.165 1.00 50.14 167 ILE A CA 1
ATOM 719 C C . ILE A 1 88 ? 12.444 31.415 -11.234 1.00 50.99 167 ILE A C 1
ATOM 720 O O . ILE A 1 88 ? 12.202 31.678 -12.407 1.00 43.74 167 ILE A O 1
ATOM 725 N N . GLU A 1 89 ? 13.644 31.072 -10.773 1.00 58.46 168 GLU A N 1
ATOM 726 C CA . GLU A 1 89 ? 14.866 31.026 -11.565 1.00 57.24 168 GLU A CA 1
ATOM 727 C C . GLU A 1 89 ? 14.888 30.086 -12.742 1.00 54.35 168 GLU A C 1
ATOM 728 O O . GLU A 1 89 ? 15.524 30.376 -13.753 1.00 55.47 168 GLU A O 1
ATOM 734 N N . GLY A 1 90 ? 14.310 28.945 -12.526 1.00 54.31 169 GLY A N 1
ATOM 735 C CA . GLY A 1 90 ? 14.791 27.718 -13.143 1.00 56.21 169 GLY A CA 1
ATOM 736 C C . GLY A 1 90 ? 14.095 27.158 -14.369 1.00 54.53 169 GLY A C 1
ATOM 737 O O . GLY A 1 90 ? 14.536 26.139 -14.900 1.00 63.45 169 GLY A O 1
ATOM 738 N N . GLY A 1 91 ? 13.004 27.755 -14.820 1.00 48.10 170 GLY A N 1
ATOM 739 C CA . GLY A 1 91 ? 12.476 27.240 -16.056 1.00 42.83 170 GLY A CA 1
ATOM 740 C C . GLY A 1 91 ? 11.216 26.440 -15.804 1.00 41.79 170 GLY A C 1
ATOM 741 O O . GLY A 1 91 ? 10.725 26.416 -14.686 1.00 38.89 170 GLY A O 1
ATOM 742 N N . GLU A 1 92 ? 10.688 25.739 -16.823 1.00 41.38 171 GLU A N 1
ATOM 743 C CA . GLU A 1 92 ? 9.413 25.048 -16.689 1.00 48.72 171 GLU A CA 1
ATOM 744 C C . GLU A 1 92 ? 9.723 23.574 -16.935 1.00 46.82 171 GLU A C 1
ATOM 745 O O . GLU A 1 92 ? 10.507 23.230 -17.815 1.00 46.57 171 GLU A O 1
ATOM 751 N N . LEU A 1 93 ? 9.111 22.699 -16.159 1.00 47.33 172 LEU A N 1
ATOM 752 C CA . LEU A 1 93 ? 9.357 21.286 -16.329 1.00 39.94 172 LEU A CA 1
ATOM 753 C C . LEU A 1 93 ? 9.222 20.829 -17.787 1.00 41.36 172 LEU A C 1
ATOM 754 O O . LEU A 1 93 ? 9.819 19.834 -18.177 1.00 43.70 172 LEU A O 1
ATOM 759 N N . PHE A 1 94 ? 8.458 21.552 -18.601 1.00 39.80 173 PHE A N 1
ATOM 760 C CA . PHE A 1 94 ? 8.270 21.118 -19.982 1.00 38.09 173 PHE A CA 1
ATOM 761 C C . PHE A 1 94 ? 9.507 21.143 -20.836 1.00 40.80 173 PHE A C 1
ATOM 762 O O . PHE A 1 94 ? 9.849 20.136 -21.465 1.00 39.03 173 PHE A O 1
ATOM 770 N N . SER A 1 95 ? 10.160 22.302 -20.875 1.00 47.16 174 SER A N 1
ATOM 771 C CA . SER A 1 95 ? 11.369 22.474 -21.667 1.00 52.72 174 SER A CA 1
ATOM 772 C C . SER A 1 95 ? 12.514 21.645 -21.128 1.00 48.87 174 SER A C 1
ATOM 773 O O . SER A 1 95 ? 13.435 21.294 -21.867 1.00 50.30 174 SER A O 1
ATOM 776 N N . LEU A 1 96 ? 12.458 21.337 -19.838 1.00 49.24 175 LEU A N 1
ATOM 777 C CA . LEU A 1 96 ? 13.484 20.516 -19.216 1.00 46.72 175 LEU A CA 1
ATOM 778 C C . LEU A 1 96 ? 13.296 19.120 -19.800 1.00 49.36 175 LEU A C 1
ATOM 779 O O . LEU A 1 96 ? 14.260 18.437 -20.163 1.00 52.94 175 LEU A O 1
ATOM 784 N N . LEU A 1 97 ? 12.031 18.725 -19.907 1.00 46.65 176 LEU A N 1
ATOM 785 C CA . LEU A 1 97 ? 11.645 17.425 -20.436 1.00 42.89 176 LEU A CA 1
ATOM 786 C C . LEU A 1 97 ? 12.063 17.257 -21.886 1.00 46.98 176 LEU A C 1
ATOM 787 O O . LEU A 1 97 ? 12.806 16.337 -22.215 1.00 51.60 176 LEU A O 1
ATOM 792 N N . ARG A 1 98 ? 11.579 18.143 -22.748 1.00 52.00 177 ARG A N 1
ATOM 793 C CA . ARG A 1 98 ? 11.912 18.087 -24.161 1.00 49.66 177 ARG A CA 1
ATOM 794 C C . ARG A 1 98 ? 13.420 18.044 -24.382 1.00 51.72 177 ARG A C 1
ATOM 795 O O . ARG A 1 98 ? 13.899 17.258 -25.198 1.00 53.48 177 ARG A O 1
ATOM 803 N N . LYS A 1 99 ? 14.176 18.841 -23.632 1.00 55.45 178 LYS A N 1
ATOM 804 C CA . LYS A 1 99 ? 15.631 18.877 -23.812 1.00 61.52 178 LYS A CA 1
ATOM 805 C C . LYS A 1 99 ? 16.261 17.542 -23.423 1.00 62.94 178 LYS A C 1
ATOM 806 O O . LYS A 1 99 ? 17.413 17.240 -23.791 1.00 69.63 178 LYS A O 1
ATOM 812 N N . SER A 1 100 ? 15.483 16.764 -22.667 1.00 64.97 179 SER A N 1
ATOM 813 C CA . SER A 1 100 ? 15.805 15.374 -22.365 1.00 62.66 179 SER A CA 1
ATOM 814 C C . SER A 1 100 ? 14.673 14.354 -22.465 1.00 59.44 179 SER A C 1
ATOM 815 O O . SER A 1 100 ? 14.622 13.364 -21.715 1.00 59.86 179 SER A O 1
ATOM 818 N N . GLN A 1 101 ? 14.540 14.244 -23.778 1.00 57.64 180 GLN A N 1
ATOM 819 C CA . GLN A 1 101 ? 13.501 13.296 -24.179 1.00 55.88 180 GLN A CA 1
ATOM 820 C C . GLN A 1 101 ? 12.432 12.670 -23.303 1.00 56.09 180 GLN A C 1
ATOM 821 O O . GLN A 1 101 ? 11.225 12.859 -23.517 1.00 63.67 180 GLN A O 1
ATOM 827 N N . ARG A 1 102 ? 12.914 11.949 -22.292 1.00 53.50 181 ARG A N 1
ATOM 828 C CA . ARG A 1 102 ? 12.145 11.402 -21.215 1.00 49.60 181 ARG A CA 1
ATOM 829 C C . ARG A 1 102 ? 12.925 11.452 -19.901 1.00 47.58 181 ARG A C 1
ATOM 830 O O . ARG A 1 102 ? 14.155 11.586 -19.865 1.00 50.63 181 ARG A O 1
ATOM 838 N N . PHE A 1 103 ? 12.157 11.367 -18.830 1.00 52.42 182 PHE A N 1
ATOM 839 C CA . PHE A 1 103 ? 12.639 11.377 -17.471 1.00 52.21 182 PHE A CA 1
ATOM 840 C C . PHE A 1 103 ? 12.791 9.942 -16.989 1.00 55.65 182 PHE A C 1
ATOM 841 O O . PHE A 1 103 ? 12.139 9.024 -17.489 1.00 59.19 182 PHE A O 1
ATOM 849 N N . PRO A 1 104 ? 13.688 9.725 -16.028 1.00 58.42 183 PRO A N 1
ATOM 850 C CA . PRO A 1 104 ? 13.874 8.374 -15.495 1.00 53.53 183 PRO A CA 1
ATOM 851 C C . PRO A 1 104 ? 13.114 8.222 -14.173 1.00 52.76 183 PRO A C 1
ATOM 852 O O . PRO A 1 104 ? 13.063 9.139 -13.345 1.00 46.78 183 PRO A O 1
ATOM 856 N N . ASN A 1 105 ? 12.543 7.041 -13.993 1.00 53.75 184 ASN A N 1
ATOM 857 C CA . ASN A 1 105 ? 11.762 6.666 -12.819 1.00 51.83 184 ASN A CA 1
ATOM 858 C C . ASN A 1 105 ? 11.877 7.530 -11.547 1.00 50.94 184 ASN A C 1
ATOM 859 O O . ASN A 1 105 ? 10.878 8.064 -11.059 1.00 56.54 184 ASN A O 1
ATOM 864 N N . PRO A 1 106 ? 13.089 7.670 -10.988 1.00 48.93 185 PRO A N 1
ATOM 865 C CA . PRO A 1 106 ? 13.224 8.481 -9.769 1.00 50.65 185 PRO A CA 1
ATOM 866 C C . PRO A 1 106 ? 12.981 9.978 -9.934 1.00 53.00 185 PRO A C 1
ATOM 867 O O . PRO A 1 106 ? 12.310 10.595 -9.105 1.00 55.55 185 PRO A O 1
ATOM 871 N N . VAL A 1 107 ? 13.523 10.556 -11.001 1.00 52.13 186 VAL A N 1
ATOM 872 C CA . VAL A 1 107 ? 13.334 11.973 -11.281 1.00 49.20 186 VAL A CA 1
ATOM 873 C C . VAL A 1 107 ? 11.839 12.211 -11.394 1.00 43.85 186 VAL A C 1
ATOM 874 O O . VAL A 1 107 ? 11.276 13.070 -10.715 1.00 42.96 186 VAL A O 1
ATOM 878 N N . ALA A 1 108 ? 11.204 11.434 -12.259 1.00 32.12 187 ALA A N 1
ATOM 879 C CA . ALA A 1 108 ? 9.776 11.533 -12.435 1.00 27.37 187 ALA A CA 1
ATOM 880 C C . ALA A 1 108 ? 9.128 11.330 -11.062 1.00 30.15 187 ALA A C 1
ATOM 881 O O . ALA A 1 108 ? 8.218 12.065 -10.681 1.00 38.18 187 ALA A O 1
ATOM 883 N N . LYS A 1 109 ? 9.613 10.339 -10.315 1.00 28.83 188 LYS A N 1
ATOM 884 C CA . LYS A 1 109 ? 9.078 10.034 -8.991 1.00 32.08 188 LYS A CA 1
ATOM 885 C C . LYS A 1 109 ? 9.156 11.225 -8.057 1.00 27.32 188 LYS A C 1
ATOM 886 O O . LYS A 1 109 ? 8.226 11.497 -7.304 1.00 30.26 188 LYS A O 1
ATOM 892 N N . PHE A 1 110 ? 10.279 11.925 -8.097 1.00 27.62 189 PHE A N 1
ATOM 893 C CA . PHE A 1 110 ? 10.469 13.092 -7.248 1.00 40.02 189 PHE A CA 1
ATOM 894 C C . PHE A 1 110 ? 9.406 14.153 -7.532 1.00 42.58 189 PHE A C 1
ATOM 895 O O . PHE A 1 110 ? 8.634 14.532 -6.648 1.00 42.52 189 PHE A O 1
ATOM 903 N N . TYR A 1 111 ? 9.392 14.629 -8.774 1.00 36.70 190 TYR A N 1
ATOM 904 C CA . TYR A 1 111 ? 8.445 15.630 -9.241 1.00 33.44 190 TYR A CA 1
ATOM 905 C C . TYR A 1 111 ? 7.000 15.258 -8.956 1.00 35.58 190 TYR A C 1
ATOM 906 O O . TYR A 1 111 ? 6.200 16.101 -8.547 1.00 27.28 190 TYR A O 1
ATOM 915 N N . ALA A 1 112 ? 6.667 13.997 -9.202 1.00 33.89 191 ALA A N 1
ATOM 916 C CA . ALA A 1 112 ? 5.326 13.508 -8.944 1.00 33.65 191 ALA A CA 1
ATOM 917 C C . ALA A 1 112 ? 5.041 13.651 -7.459 1.00 28.64 191 ALA A C 1
ATOM 918 O O . ALA A 1 112 ? 3.964 14.088 -7.068 1.00 29.40 191 ALA A O 1
ATOM 920 N N . ALA A 1 113 ? 6.023 13.297 -6.637 1.00 28.33 192 ALA A N 1
ATOM 921 C CA . ALA A 1 113 ? 5.859 13.357 -5.193 1.00 32.16 192 ALA A CA 1
ATOM 922 C C . ALA A 1 113 ? 5.568 14.767 -4.684 1.00 36.64 192 ALA A C 1
ATOM 923 O O . ALA A 1 113 ? 4.721 14.944 -3.807 1.00 45.95 192 ALA A O 1
ATOM 925 N N . GLU A 1 114 ? 6.255 15.769 -5.225 1.00 29.10 193 GLU A N 1
ATOM 926 C CA . GLU A 1 114 ? 6.030 17.143 -4.799 1.00 31.17 193 GLU A CA 1
ATOM 927 C C . GLU A 1 114 ? 4.666 17.629 -5.297 1.00 34.47 193 GLU A C 1
ATOM 928 O O . GLU A 1 114 ? 3.950 18.339 -4.589 1.00 32.05 193 GLU A O 1
ATOM 934 N N . VAL A 1 115 ? 4.312 17.240 -6.519 1.00 35.22 194 VAL A N 1
ATOM 935 C CA . VAL A 1 115 ? 3.031 17.626 -7.106 1.00 35.99 194 VAL A CA 1
ATOM 936 C C . VAL A 1 115 ? 1.911 16.988 -6.303 1.00 31.15 194 VAL A C 1
ATOM 937 O O . VAL A 1 115 ? 0.828 17.555 -6.160 1.00 31.32 194 VAL A O 1
ATOM 941 N N . CYS A 1 116 ? 2.189 15.799 -5.783 1.00 24.23 195 CYS A N 1
ATOM 942 C CA . CYS A 1 116 ? 1.220 15.062 -4.989 1.00 28.13 195 CYS A CA 1
ATOM 943 C C . CYS A 1 116 ? 0.897 15.859 -3.744 1.00 31.64 195 CYS A C 1
ATOM 944 O O . CYS A 1 116 ? -0.265 16.025 -3.371 1.00 28.82 195 CYS A O 1
ATOM 947 N N . LEU A 1 117 ? 1.955 16.349 -3.111 1.00 33.54 196 LEU A N 1
ATOM 948 C CA . LEU A 1 117 ? 1.848 17.131 -1.900 1.00 30.45 196 LEU A CA 1
ATOM 949 C C . LEU A 1 117 ? 1.026 18.410 -2.056 1.00 29.08 196 LEU A C 1
ATOM 950 O O . LEU A 1 117 ? 0.157 18.696 -1.237 1.00 30.79 196 LEU A O 1
ATOM 955 N N . ALA A 1 118 ? 1.288 19.181 -3.100 1.00 19.23 197 ALA A N 1
ATOM 956 C CA . ALA A 1 118 ? 0.525 20.394 -3.301 1.00 18.11 197 ALA A CA 1
ATOM 957 C C . ALA A 1 118 ? -0.909 20.021 -3.625 1.00 20.42 197 ALA A C 1
ATOM 958 O O . ALA A 1 118 ? -1.841 20.687 -3.185 1.00 25.84 197 ALA A O 1
ATOM 960 N N . LEU A 1 119 ? -1.099 18.959 -4.398 1.00 20.14 198 LEU A N 1
ATOM 961 C CA . LEU A 1 119 ? -2.457 18.559 -4.728 1.00 30.10 198 LEU A CA 1
ATOM 962 C C . LEU A 1 119 ? -3.148 18.140 -3.446 1.00 32.97 198 LEU A C 1
ATOM 963 O O . LEU A 1 119 ? -4.327 18.426 -3.243 1.00 34.28 198 LEU A O 1
ATOM 968 N N . GLU A 1 120 ? -2.411 17.474 -2.569 1.00 30.37 199 GLU A N 1
ATOM 969 C CA . GLU A 1 120 ? -2.990 17.050 -1.302 1.00 46.02 199 GLU A CA 1
ATOM 970 C C . GLU A 1 120 ? -3.578 18.259 -0.588 1.00 46.62 199 GLU A C 1
ATOM 971 O O . GLU A 1 120 ? -4.695 18.222 -0.063 1.00 46.91 199 GLU A O 1
ATOM 977 N N . TYR A 1 121 ? -2.789 19.324 -0.567 1.00 47.63 200 TYR A N 1
ATOM 978 C CA . TYR A 1 121 ? -3.158 20.580 0.053 1.00 45.48 200 TYR A CA 1
ATOM 979 C C . TYR A 1 121 ? -4.407 21.129 -0.618 1.00 46.51 200 TYR A C 1
ATOM 980 O O . TYR A 1 121 ? -5.484 21.131 -0.022 1.00 46.25 200 TYR A O 1
ATOM 989 N N . LEU A 1 122 ? -4.265 21.581 -1.863 1.00 42.05 201 LEU A N 1
ATOM 990 C CA . LEU A 1 122 ? -5.393 22.137 -2.604 1.00 37.33 201 LEU A CA 1
ATOM 991 C C . LEU A 1 122 ? -6.666 21.333 -2.355 1.00 36.61 201 LEU A C 1
ATOM 992 O O . LEU A 1 122 ? -7.715 21.890 -2.050 1.00 38.02 201 LEU A O 1
ATOM 997 N N . HIS A 1 123 ? -6.562 20.016 -2.467 1.00 36.46 202 HIS A N 1
ATOM 998 C CA . HIS A 1 123 ? -7.712 19.146 -2.265 1.00 40.90 202 HIS A CA 1
ATOM 999 C C . HIS A 1 123 ? -8.331 19.184 -0.864 1.00 43.57 202 HIS A C 1
ATOM 1000 O O . HIS A 1 123 ? -9.551 19.081 -0.719 1.00 47.59 202 HIS A O 1
ATOM 1007 N N . SER A 1 124 ? -7.492 19.334 0.157 1.00 42.94 203 SER A N 1
ATOM 1008 C CA . SER A 1 124 ? -7.949 19.367 1.544 1.00 39.11 203 SER A CA 1
ATOM 1009 C C . SER A 1 124 ? -8.778 20.615 1.838 1.00 38.59 203 SER A C 1
ATOM 1010 O O . SER A 1 124 ? -9.254 20.820 2.961 1.00 33.73 203 SER A O 1
ATOM 1013 N N . LYS A 1 125 ? -8.955 21.445 0.821 1.00 33.86 204 LYS A N 1
ATOM 1014 C CA . LYS A 1 125 ? -9.716 22.663 0.979 1.00 33.35 204 LYS A CA 1
ATOM 1015 C C . LYS A 1 125 ? -10.772 22.736 -0.109 1.00 39.06 204 LYS A C 1
ATOM 1016 O O . LYS A 1 125 ? -11.349 23.792 -0.374 1.00 50.22 204 LYS A O 1
ATOM 1022 N N . ASP A 1 126 ? -11.027 21.587 -0.724 1.00 39.15 205 ASP A N 1
ATOM 1023 C CA . ASP A 1 126 ? -11.991 21.479 -1.808 1.00 39.53 205 ASP A CA 1
ATOM 1024 C C . ASP A 1 126 ? -11.670 22.427 -2.958 1.00 40.03 205 ASP A C 1
ATOM 1025 O O . ASP A 1 126 ? -12.563 23.018 -3.567 1.00 47.49 205 ASP A O 1
ATOM 1030 N N . ILE A 1 127 ? -10.377 22.577 -3.229 1.00 33.14 206 ILE A N 1
ATOM 1031 C CA . ILE A 1 127 ? -9.905 23.402 -4.330 1.00 34.74 206 ILE A CA 1
ATOM 1032 C C . ILE A 1 127 ? -9.287 22.419 -5.300 1.00 35.74 206 ILE A C 1
ATOM 1033 O O . ILE A 1 127 ? -8.376 21.692 -4.952 1.00 40.29 206 ILE A O 1
ATOM 1038 N N . ILE A 1 128 ? -9.786 22.406 -6.521 1.00 32.92 207 ILE A N 1
ATOM 1039 C CA . ILE A 1 128 ? -9.138 21.637 -7.538 1.00 30.05 207 ILE A CA 1
ATOM 1040 C C . ILE A 1 128 ? -8.420 22.579 -8.496 1.00 32.01 207 ILE A C 1
ATOM 1041 O O . ILE A 1 128 ? -8.969 23.583 -8.961 1.00 41.66 207 ILE A O 1
ATOM 1046 N N . TYR A 1 129 ? -7.172 22.236 -8.751 1.00 29.12 208 TYR A N 1
ATOM 1047 C CA . TYR A 1 129 ? -6.356 22.744 -9.867 1.00 34.45 208 TYR A CA 1
ATOM 1048 C C . TYR A 1 129 ? -6.886 22.610 -11.329 1.00 36.48 208 TYR A C 1
ATOM 1049 O O . TYR A 1 129 ? -7.250 23.581 -11.986 1.00 38.21 208 TYR A O 1
ATOM 1058 N N . ARG A 1 130 ? -7.136 21.436 -11.945 1.00 36.27 209 ARG A N 1
ATOM 1059 C CA . ARG A 1 130 ? -7.659 21.543 -13.306 1.00 37.40 209 ARG A CA 1
ATOM 1060 C C . ARG A 1 130 ? -6.800 21.861 -14.488 1.00 35.55 209 ARG A C 1
ATOM 1061 O O . ARG A 1 130 ? -7.324 21.855 -15.570 1.00 37.66 209 ARG A O 1
ATOM 1069 N N . ASP A 1 131 ? -5.512 22.167 -14.322 1.00 28.54 210 ASP A N 1
ATOM 1070 C CA . ASP A 1 131 ? -4.703 22.455 -15.519 1.00 31.07 210 ASP A CA 1
ATOM 1071 C C . ASP A 1 131 ? -3.282 21.929 -15.336 1.00 35.44 210 ASP A C 1
ATOM 1072 O O . ASP A 1 131 ? -2.301 22.631 -15.580 1.00 30.99 210 ASP A O 1
ATOM 1077 N N . LEU A 1 132 ? -3.197 20.664 -14.934 1.00 34.41 211 LEU A N 1
ATOM 1078 C CA . LEU A 1 132 ? -1.920 20.022 -14.693 1.00 34.48 211 LEU A CA 1
ATOM 1079 C C . LEU A 1 132 ? -1.238 19.647 -16.004 1.00 33.09 211 LEU A C 1
ATOM 1080 O O . LEU A 1 132 ? -1.689 18.750 -16.707 1.00 34.73 211 LEU A O 1
ATOM 1085 N N . LYS A 1 133 ? -0.161 20.365 -16.320 1.00 35.11 212 LYS A N 1
ATOM 1086 C CA . LYS A 1 133 ? 0.648 20.156 -17.518 1.00 30.99 212 LYS A CA 1
ATOM 1087 C C . LYS A 1 133 ? 2.090 20.317 -17.051 1.00 28.24 212 LYS A C 1
ATOM 1088 O O . LYS A 1 133 ? 2.334 20.837 -15.969 1.00 24.71 212 LYS A O 1
ATOM 1094 N N . PRO A 1 134 ? 3.065 19.882 -17.861 1.00 29.30 213 PRO A N 1
ATOM 1095 C CA . PRO A 1 134 ? 4.456 20.041 -17.434 1.00 32.93 213 PRO A CA 1
ATOM 1096 C C . PRO A 1 134 ? 4.758 21.534 -17.562 1.00 35.99 213 PRO A C 1
ATOM 1097 O O . PRO A 1 134 ? 5.667 22.074 -16.913 1.00 25.73 213 PRO A O 1
ATOM 1101 N N . GLU A 1 135 ? 3.965 22.185 -18.413 1.00 33.39 214 GLU A N 1
ATOM 1102 C CA . GLU A 1 135 ? 4.105 23.606 -18.699 1.00 34.85 214 GLU A CA 1
ATOM 1103 C C . GLU A 1 135 ? 3.832 24.538 -17.522 1.00 38.78 214 GLU A C 1
ATOM 1104 O O . GLU A 1 135 ? 4.407 25.620 -17.452 1.00 43.07 214 GLU A O 1
ATOM 1110 N N . ASN A 1 136 ? 2.966 24.136 -16.596 1.00 39.47 215 ASN A N 1
ATOM 1111 C CA . ASN A 1 136 ? 2.670 24.991 -15.448 1.00 38.01 215 ASN A CA 1
ATOM 1112 C C . ASN A 1 136 ? 3.518 24.678 -14.228 1.00 34.95 215 ASN A C 1
ATOM 1113 O O . ASN A 1 136 ? 3.335 25.271 -13.173 1.00 38.57 215 ASN A O 1
ATOM 1118 N N . ILE A 1 137 ? 4.437 23.738 -14.361 1.00 28.45 216 ILE A N 1
ATOM 1119 C CA . ILE A 1 137 ? 5.278 23.384 -13.237 1.00 34.57 216 ILE A CA 1
ATOM 1120 C C . ILE A 1 137 ? 6.649 24.017 -13.435 1.00 32.81 216 ILE A C 1
ATOM 1121 O O . ILE A 1 137 ? 7.355 23.705 -14.392 1.00 33.39 216 ILE A O 1
ATOM 1126 N N . LEU A 1 138 ? 7.009 24.934 -12.541 1.00 37.20 217 LEU A N 1
ATOM 1127 C CA . LEU A 1 138 ? 8.301 25.604 -12.626 1.00 44.87 217 LEU A CA 1
ATOM 1128 C C . LEU A 1 138 ? 9.254 25.056 -11.583 1.00 47.06 217 LEU A C 1
ATOM 1129 O O . LEU A 1 138 ? 8.824 24.541 -10.550 1.00 47.03 217 LEU A O 1
ATOM 1134 N N . LEU A 1 139 ? 10.549 25.164 -11.869 1.00 47.75 218 LEU A N 1
ATOM 1135 C CA . LEU A 1 139 ? 11.592 24.703 -10.955 1.00 49.04 218 LE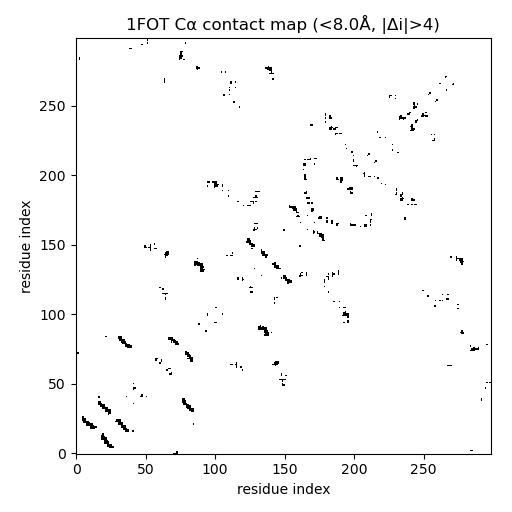U A CA 1
ATOM 1136 C C . LEU A 1 139 ? 12.405 25.885 -10.442 1.00 50.38 218 LEU A C 1
ATOM 1137 O O . LEU A 1 139 ? 12.850 26.718 -11.226 1.00 45.47 218 LEU A O 1
ATOM 1142 N N . ASP A 1 140 ? 12.592 25.960 -9.126 1.00 47.00 219 ASP A N 1
ATOM 1143 C CA . ASP A 1 140 ? 13.366 27.043 -8.534 1.00 49.35 219 ASP A CA 1
ATOM 1144 C C . ASP A 1 140 ? 14.815 26.616 -8.300 1.00 52.10 219 ASP A C 1
ATOM 1145 O O . ASP A 1 140 ? 15.105 25.438 -8.121 1.00 51.20 219 ASP A O 1
ATOM 1150 N N . LYS A 1 141 ? 15.714 27.590 -8.310 1.00 57.69 220 LYS A N 1
ATOM 1151 C CA . LYS A 1 141 ? 17.146 27.372 -8.115 1.00 54.82 220 LYS A CA 1
ATOM 1152 C C . LYS A 1 141 ? 17.572 26.068 -7.441 1.00 54.41 220 LYS A C 1
ATOM 1153 O O . LYS A 1 141 ? 18.354 25.309 -8.010 1.00 61.47 220 LYS A O 1
ATOM 1159 N N . ASN A 1 142 ? 17.074 25.801 -6.238 1.00 48.57 221 ASN A N 1
ATOM 1160 C CA . ASN A 1 142 ? 17.458 24.579 -5.536 1.00 51.75 221 ASN A CA 1
ATOM 1161 C C . ASN A 1 142 ? 16.827 23.305 -6.098 1.00 54.06 221 ASN A C 1
ATOM 1162 O O . ASN A 1 142 ? 16.967 22.233 -5.517 1.00 59.45 221 ASN A O 1
ATOM 1167 N N . GLY A 1 143 ? 16.131 23.425 -7.224 1.00 53.38 222 GLY A N 1
ATOM 1168 C CA . GLY A 1 143 ? 15.532 22.259 -7.849 1.00 50.64 222 GLY A CA 1
ATOM 1169 C C . GLY A 1 143 ? 14.138 21.821 -7.447 1.00 48.41 222 GLY A C 1
ATOM 1170 O O . GLY A 1 143 ? 13.639 20.829 -7.973 1.00 49.64 222 GLY A O 1
ATOM 1171 N N . HIS A 1 144 ? 13.504 22.531 -6.522 1.00 51.38 223 HIS A N 1
ATOM 1172 C CA . HIS A 1 144 ? 12.158 22.158 -6.109 1.00 50.90 223 HIS A CA 1
ATOM 1173 C C . HIS A 1 144 ? 11.097 22.628 -7.103 1.00 51.03 223 HIS A C 1
ATOM 1174 O O . HIS A 1 144 ? 11.388 23.331 -8.071 1.00 48.51 223 HIS A O 1
ATOM 1181 N N . ILE A 1 145 ? 9.861 22.228 -6.847 1.00 47.06 224 ILE A N 1
ATOM 1182 C CA . ILE A 1 145 ? 8.749 22.561 -7.711 1.00 37.04 224 ILE A CA 1
ATOM 1183 C C . ILE A 1 145 ? 7.889 23.732 -7.261 1.00 40.95 224 ILE A C 1
ATOM 1184 O O . ILE A 1 145 ? 7.797 24.062 -6.073 1.00 42.05 224 ILE A O 1
ATOM 1189 N N . LYS A 1 146 ? 7.269 24.369 -8.246 1.00 42.08 225 LYS A N 1
ATOM 1190 C CA . LYS A 1 146 ? 6.386 25.493 -8.003 1.00 33.67 225 LYS A CA 1
ATOM 1191 C C . LYS A 1 146 ? 5.288 25.441 -9.065 1.00 33.19 225 LYS A C 1
ATOM 1192 O O . LYS A 1 146 ? 5.508 25.731 -10.246 1.00 29.97 225 LYS A O 1
ATOM 1198 N N . ILE A 1 147 ? 4.107 25.026 -8.628 1.00 31.68 226 ILE A N 1
ATOM 1199 C CA . ILE A 1 147 ? 2.945 24.937 -9.495 1.00 32.71 226 ILE A CA 1
ATOM 1200 C C . ILE A 1 147 ? 2.479 26.365 -9.719 1.00 31.57 226 ILE A C 1
ATOM 1201 O O . ILE A 1 147 ? 2.385 27.147 -8.772 1.00 23.85 226 ILE A O 1
ATOM 1206 N N . THR A 1 148 ? 2.194 26.704 -10.971 1.00 32.01 227 THR A N 1
ATOM 1207 C CA . THR A 1 148 ? 1.779 28.060 -11.308 1.00 37.13 227 THR A CA 1
ATOM 1208 C C . THR A 1 148 ? 0.458 28.113 -12.072 1.00 34.49 227 THR A C 1
ATOM 1209 O O . THR A 1 148 ? -0.132 27.086 -12.397 1.00 46.13 227 THR A O 1
ATOM 1213 N N . ASP A 1 149 ? -0.001 29.330 -12.333 1.00 33.40 228 ASP A N 1
ATOM 1214 C CA . ASP A 1 149 ? -1.234 29.559 -13.073 1.00 42.29 228 ASP A CA 1
ATOM 1215 C C . ASP A 1 149 ? -2.435 28.886 -12.431 1.00 36.47 228 ASP A C 1
ATOM 1216 O O . ASP A 1 149 ? -2.732 27.727 -12.714 1.00 40.11 228 ASP A O 1
ATOM 1221 N N . PHE A 1 150 ? -3.120 29.613 -11.559 1.00 27.35 229 PHE A N 1
ATOM 1222 C CA . PHE A 1 150 ? -4.287 29.067 -10.895 1.00 38.63 229 PHE A CA 1
ATOM 1223 C C . PHE A 1 150 ? -5.536 29.656 -11.530 1.00 41.62 229 PHE A C 1
ATOM 1224 O O . PHE A 1 150 ? -6.544 29.886 -10.868 1.00 49.39 229 PHE A O 1
ATOM 1232 N N . GLY A 1 151 ? -5.458 29.880 -12.838 1.00 43.88 230 GLY A N 1
ATOM 1233 C CA . GLY A 1 151 ? -6.578 30.445 -13.572 1.00 45.21 230 GLY A CA 1
ATOM 1234 C C . GLY A 1 151 ? -7.803 29.552 -13.639 1.00 44.08 230 GLY A C 1
ATOM 1235 O O . GLY A 1 151 ? -8.926 30.045 -13.749 1.00 46.88 230 GLY A O 1
ATOM 1236 N N . PHE A 1 152 ? -7.595 28.242 -13.560 1.00 41.64 231 PHE A N 1
ATOM 1237 C CA . PHE A 1 152 ? -8.695 27.292 -13.636 1.00 40.65 231 PHE A CA 1
ATOM 1238 C C . PHE A 1 152 ? -9.090 26.632 -12.320 1.00 40.12 231 PHE A C 1
ATOM 1239 O O . PHE A 1 152 ? -10.034 25.848 -12.293 1.00 40.82 231 PHE A O 1
ATOM 1247 N N . ALA A 1 153 ? -8.382 26.937 -11.234 1.00 33.85 232 ALA A N 1
ATOM 1248 C CA . ALA A 1 153 ? -8.702 26.336 -9.937 1.00 31.82 232 ALA A CA 1
ATOM 1249 C C . ALA A 1 153 ? -10.019 26.872 -9.415 1.00 38.66 232 ALA A C 1
ATOM 1250 O O . ALA A 1 153 ? -10.260 28.071 -9.451 1.00 47.00 232 ALA A O 1
ATOM 1252 N N . LYS A 1 154 ? -10.875 25.986 -8.928 1.00 40.03 233 LYS A N 1
ATOM 1253 C CA . LYS A 1 154 ? -12.157 26.410 -8.389 1.00 37.77 233 LYS A CA 1
ATOM 1254 C C . LYS A 1 154 ? -12.432 25.736 -7.045 1.00 42.09 233 LYS A C 1
ATOM 1255 O O . LYS A 1 154 ? -11.959 24.624 -6.779 1.00 33.38 233 LYS A O 1
ATOM 1261 N N . TYR A 1 155 ? -13.179 26.425 -6.187 1.00 42.73 234 TYR A N 1
ATOM 1262 C CA . TYR A 1 155 ? -13.544 25.871 -4.890 1.00 43.07 234 TYR A CA 1
ATOM 1263 C C . TYR A 1 155 ? -14.727 24.954 -5.174 1.00 39.28 234 TYR A C 1
ATOM 1264 O O . TYR A 1 155 ? -15.852 25.423 -5.329 1.00 44.96 234 TYR A O 1
ATOM 1273 N N . VAL A 1 156 ? -14.476 23.655 -5.260 1.00 25.74 235 VAL A N 1
ATOM 1274 C CA . VAL A 1 156 ? -15.543 22.712 -5.555 1.00 35.03 235 VAL A CA 1
ATOM 1275 C C . VAL A 1 156 ? -15.795 21.690 -4.443 1.00 47.87 235 VAL A C 1
ATOM 1276 O O . VAL A 1 156 ? -15.150 20.637 -4.377 1.00 48.24 235 VAL A O 1
ATOM 1280 N N . PRO A 1 157 ? -16.756 22.002 -3.552 1.00 55.86 236 PRO A N 1
ATOM 1281 C CA . PRO A 1 157 ? -17.176 21.186 -2.405 1.00 50.59 236 PRO A CA 1
ATOM 1282 C C . PRO A 1 157 ? -17.861 19.892 -2.840 1.00 44.60 236 PRO A C 1
ATOM 1283 O O . PRO A 1 157 ? -17.721 18.860 -2.192 1.00 42.30 236 PRO A O 1
ATOM 1287 N N . ASP A 1 158 ? -18.640 19.966 -3.915 1.00 45.27 237 ASP A N 1
ATOM 1288 C CA . ASP A 1 158 ? -19.339 18.801 -4.449 1.00 53.26 237 ASP A CA 1
ATOM 1289 C C . ASP A 1 158 ? -18.937 18.604 -5.920 1.00 53.65 237 ASP A C 1
ATOM 1290 O O . ASP A 1 158 ? -17.867 18.057 -6.207 1.00 58.03 237 ASP A O 1
ATOM 1295 N N . VAL A 1 159 ? -19.767 19.053 -6.855 1.00 46.94 238 VAL A N 1
ATOM 1296 C CA . VAL A 1 159 ? -19.418 18.896 -8.260 1.00 44.33 238 VAL A CA 1
ATOM 1297 C C . VAL A 1 159 ? -19.368 20.211 -9.031 1.00 43.97 238 VAL A C 1
ATOM 1298 O O . VAL A 1 159 ? -19.664 21.275 -8.487 1.00 49.45 238 VAL A O 1
ATOM 1302 N N . THR A 1 160 ? -18.925 20.153 -10.323 1.00 35.53 239 THR A N 1
ATOM 1303 C CA . THR A 1 160 ? -18.822 21.294 -11.195 1.00 42.27 239 THR A CA 1
ATOM 1304 C C . THR A 1 160 ? -18.973 20.881 -12.643 1.00 48.74 239 THR A C 1
ATOM 1305 O O . THR A 1 160 ? -19.114 19.698 -12.931 1.00 50.87 239 THR A O 1
ATOM 1309 N N . TYR A 1 161 ? -18.978 21.824 -13.576 1.00 51.94 240 TYR A N 1
ATOM 1310 C CA . TYR A 1 161 ? -19.231 21.445 -14.965 1.00 61.43 240 TYR A CA 1
ATOM 1311 C C . TYR A 1 161 ? -18.260 21.929 -16.035 1.00 63.56 240 TYR A C 1
ATOM 1312 O O . TYR A 1 161 ? -17.920 21.187 -16.955 1.00 62.04 240 TYR A O 1
ATOM 1332 N N . LEU A 1 163 ? -16.051 22.769 -18.764 1.00 55.44 242 LEU A N 1
ATOM 1333 C CA . LEU A 1 163 ? -15.022 21.896 -19.350 1.00 56.82 242 LEU A CA 1
ATOM 1334 C C . LEU A 1 163 ? -13.811 22.721 -19.687 1.00 57.57 242 LEU A C 1
ATOM 1335 O O . LEU A 1 163 ? -13.910 23.569 -20.571 1.00 59.14 242 LEU A O 1
ATOM 1340 N N . CYS A 1 164 ? -12.642 22.605 -19.139 1.00 57.02 243 CYS A N 1
ATOM 1341 C CA . CYS A 1 164 ? -11.473 23.411 -19.434 1.00 58.20 243 CYS A CA 1
ATOM 1342 C C . CYS A 1 164 ? -10.240 22.530 -19.300 1.00 58.94 243 CYS A C 1
ATOM 1343 O O . CYS A 1 164 ? -10.355 21.317 -19.110 1.00 60.96 243 CYS A O 1
ATOM 1346 N N . GLY A 1 165 ? -9.066 23.139 -19.409 1.00 50.51 244 GLY A N 1
ATOM 1347 C CA . GLY A 1 165 ? -7.844 22.377 -19.291 1.00 43.37 244 GLY A CA 1
ATOM 1348 C C . GLY A 1 165 ? -7.165 22.235 -20.628 1.00 44.96 244 GLY A C 1
ATOM 1349 O O . GLY A 1 165 ? -7.420 23.002 -21.557 1.00 52.73 244 GLY A O 1
ATOM 1350 N N . THR A 1 166 ? -6.307 21.234 -20.728 1.00 41.25 245 THR A N 1
ATOM 1351 C CA . THR A 1 166 ? -5.554 20.987 -21.942 1.00 36.98 245 THR A CA 1
ATOM 1352 C C . THR A 1 166 ? -5.862 19.582 -22.459 1.00 41.80 245 THR A C 1
ATOM 1353 O O . THR A 1 166 ? -5.533 18.578 -21.823 1.00 43.71 245 THR A O 1
ATOM 1357 N N . PRO A 1 167 ? -6.475 19.506 -23.649 1.00 42.90 246 PRO A N 1
ATOM 1358 C CA . PRO A 1 167 ? -6.888 18.291 -24.350 1.00 39.94 246 PRO A CA 1
ATOM 1359 C C . PRO A 1 167 ? -6.324 16.950 -23.921 1.00 35.09 246 PRO A C 1
ATOM 1360 O O . PRO A 1 167 ? -7.085 16.056 -23.612 1.00 44.99 246 PRO A O 1
ATOM 1364 N N . ASP A 1 168 ? -5.008 16.795 -23.914 1.00 37.06 247 ASP A N 1
ATOM 1365 C CA . ASP A 1 168 ? -4.406 15.513 -23.545 1.00 42.03 247 ASP A CA 1
ATOM 1366 C C . ASP A 1 168 ? -4.491 15.173 -22.063 1.00 41.60 247 ASP A C 1
ATOM 1367 O O . ASP A 1 168 ? -4.868 14.060 -21.686 1.00 39.80 247 ASP A O 1
ATOM 1372 N N . TYR A 1 169 ? -4.148 16.143 -21.226 1.00 40.59 248 TYR A N 1
ATOM 1373 C CA . TYR A 1 169 ? -4.157 15.929 -19.789 1.00 39.59 248 TYR A CA 1
ATOM 1374 C C . TYR A 1 169 ? -5.558 15.919 -19.179 1.00 30.25 248 TYR A C 1
ATOM 1375 O O . TYR A 1 169 ? -5.706 15.702 -17.983 1.00 32.32 248 TYR A O 1
ATOM 1384 N N . ILE A 1 170 ? -6.578 16.111 -20.012 1.00 31.69 249 ILE A N 1
ATOM 1385 C CA . ILE A 1 170 ? -7.973 16.139 -19.560 1.00 38.09 249 ILE A CA 1
ATOM 1386 C C . ILE A 1 170 ? -8.560 14.757 -19.288 1.00 43.21 249 ILE A C 1
ATOM 1387 O O . ILE A 1 170 ? -8.156 13.763 -19.909 1.00 44.83 249 ILE A O 1
ATOM 1392 N N . ALA A 1 171 ? -9.527 14.714 -18.369 1.00 40.97 250 ALA A N 1
ATOM 1393 C CA . ALA A 1 171 ? -10.187 13.468 -17.972 1.00 40.80 250 ALA A CA 1
ATOM 1394 C C . ALA A 1 171 ? -11.478 13.222 -18.754 1.00 40.86 250 ALA A C 1
ATOM 1395 O O . ALA A 1 171 ? -12.118 14.169 -19.213 1.00 36.01 250 ALA A O 1
ATOM 1397 N N . PRO A 1 172 ? -11.887 11.939 -18.890 1.00 43.84 251 PRO A N 1
ATOM 1398 C CA . PRO A 1 172 ? -13.097 11.541 -19.618 1.00 41.04 251 PRO A CA 1
ATOM 1399 C C . PRO A 1 172 ? -14.371 12.251 -19.185 1.00 41.56 251 PRO A C 1
ATOM 1400 O O . PRO A 1 172 ? -15.076 12.825 -20.016 1.00 41.57 251 PRO A O 1
ATOM 1404 N N . GLU A 1 173 ? -14.668 12.212 -17.888 1.00 40.40 252 GLU A N 1
ATOM 1405 C CA . GLU A 1 173 ? -15.884 12.833 -17.382 1.00 40.61 252 GLU A CA 1
ATOM 1406 C C . GLU A 1 173 ? -16.033 14.321 -17.705 1.00 41.86 252 GLU A C 1
ATOM 1407 O O . GLU A 1 173 ? -17.117 14.879 -17.566 1.00 42.15 252 GLU A O 1
ATOM 1413 N N . VAL A 1 174 ? -14.955 14.965 -18.139 1.00 41.10 253 VAL A N 1
ATOM 1414 C CA . VAL A 1 174 ? -15.028 16.379 -18.493 1.00 43.52 253 VAL A CA 1
ATOM 1415 C C . VAL A 1 174 ? -15.288 16.496 -20.002 1.00 49.86 253 VAL A C 1
ATOM 1416 O O . VAL A 1 174 ? -16.073 17.335 -20.445 1.00 49.57 253 VAL A O 1
ATOM 1420 N N . VAL A 1 175 ? -14.620 15.647 -20.781 1.00 50.94 254 VAL A N 1
ATOM 1421 C CA . VAL A 1 175 ? -14.792 15.625 -22.229 1.00 52.18 254 VAL A CA 1
ATOM 1422 C C . VAL A 1 175 ? -16.260 15.393 -22.536 1.00 49.00 254 VAL A C 1
ATOM 1423 O O . VAL A 1 175 ? -16.823 16.016 -23.436 1.00 45.63 254 VAL A O 1
ATOM 1427 N N . SER A 1 176 ? -16.862 14.478 -21.778 1.00 49.70 255 SER A N 1
ATOM 1428 C CA . SER A 1 176 ? -18.264 14.115 -21.950 1.00 53.67 255 SER A CA 1
ATOM 1429 C C . SER A 1 176 ? -19.210 14.793 -20.974 1.00 54.31 255 SER A C 1
ATOM 1430 O O . SER A 1 176 ? -20.123 14.177 -20.443 1.00 62.10 255 SER A O 1
ATOM 1433 N N . THR A 1 177 ? -18.960 16.073 -20.747 1.00 50.74 256 THR A N 1
ATOM 1434 C CA . THR A 1 177 ? -19.768 16.929 -19.888 1.00 54.09 256 THR A CA 1
ATOM 1435 C C . THR A 1 177 ? -20.513 16.340 -18.691 1.00 53.62 256 THR A C 1
ATOM 1436 O O . THR A 1 177 ? -21.729 16.483 -18.597 1.00 60.53 256 THR A O 1
ATOM 1440 N N . LYS A 1 178 ? -19.817 15.681 -17.775 1.00 50.59 257 LYS A N 1
ATOM 1441 C CA . LYS A 1 178 ? -20.506 15.165 -16.595 1.00 52.84 257 LYS A CA 1
ATOM 1442 C C . LYS A 1 178 ? -20.039 15.974 -15.395 1.00 49.07 257 LYS A C 1
ATOM 1443 O O . LYS A 1 178 ? -19.063 16.714 -15.494 1.00 44.91 257 LYS A O 1
ATOM 1449 N N . PRO A 1 179 ? -20.738 15.866 -14.252 1.00 48.28 258 PRO A N 1
ATOM 1450 C CA . PRO A 1 179 ? -20.318 16.635 -13.075 1.00 47.66 258 PRO A CA 1
ATOM 1451 C C . PRO A 1 179 ? -19.078 15.963 -12.520 1.00 42.03 258 PRO A C 1
ATOM 1452 O O . PRO A 1 179 ? -18.963 14.746 -12.593 1.00 35.45 258 PRO A O 1
ATOM 1456 N N . TYR A 1 180 ? -18.152 16.734 -11.965 1.00 34.91 259 TYR A N 1
ATOM 1457 C CA . TYR A 1 180 ? -16.950 16.118 -11.441 1.00 34.31 259 TYR A CA 1
ATOM 1458 C C . TYR A 1 180 ? -16.398 16.788 -10.210 1.00 35.82 259 TYR A C 1
ATOM 1459 O O . TYR A 1 180 ? -16.515 17.999 -10.041 1.00 35.56 259 TYR A O 1
ATOM 1468 N N . ASN A 1 181 ? -15.808 15.972 -9.345 1.00 41.19 260 ASN A N 1
ATOM 1469 C CA . ASN A 1 181 ? -15.215 16.457 -8.112 1.00 46.94 260 ASN A CA 1
ATOM 1470 C C . ASN A 1 181 ? -13.726 16.629 -8.381 1.00 49.84 260 ASN A C 1
ATOM 1471 O O . ASN A 1 181 ? -13.298 16.654 -9.537 1.00 44.05 260 ASN A O 1
ATOM 1476 N N . LYS A 1 182 ? -12.941 16.721 -7.313 1.00 47.35 261 LYS A N 1
ATOM 1477 C CA . LYS A 1 182 ? -11.510 16.927 -7.439 1.00 45.44 261 LYS A CA 1
ATOM 1478 C C . LYS A 1 182 ? -10.746 15.729 -7.970 1.00 44.15 261 LYS A C 1
ATOM 1479 O O . LYS A 1 182 ? -9.528 15.798 -8.130 1.00 47.70 261 LYS A O 1
ATOM 1485 N N . SER A 1 183 ? -11.437 14.633 -8.255 1.00 38.14 262 SER A N 1
ATOM 1486 C CA . SER A 1 183 ? -10.733 13.450 -8.736 1.00 37.21 262 SER A CA 1
ATOM 1487 C C . SER A 1 183 ? -10.176 13.560 -10.156 1.00 32.41 262 SER A C 1
ATOM 1488 O O . SER A 1 183 ? -9.336 12.755 -10.543 1.00 36.29 262 SER A O 1
ATOM 1491 N N . ILE A 1 184 ? -10.626 14.542 -10.934 1.00 28.63 263 ILE A N 1
ATOM 1492 C CA . ILE A 1 184 ? -10.093 14.718 -12.288 1.00 26.14 263 ILE A CA 1
ATOM 1493 C C . ILE A 1 184 ? -8.606 15.040 -12.167 1.00 30.95 263 ILE A C 1
ATOM 1494 O O . ILE A 1 184 ? -7.809 14.692 -13.036 1.00 32.30 263 ILE A O 1
ATOM 1499 N N . ASP A 1 185 ? -8.248 15.720 -11.081 1.00 34.35 264 ASP A N 1
ATOM 1500 C CA . ASP A 1 185 ? -6.862 16.094 -10.801 1.00 33.68 264 ASP A CA 1
ATOM 1501 C C . ASP A 1 185 ? -5.956 14.865 -10.741 1.00 39.65 264 ASP A C 1
ATOM 1502 O O . ASP A 1 185 ? -4.779 14.941 -11.078 1.00 47.62 264 ASP A O 1
ATOM 1507 N N . TRP A 1 186 ? -6.503 13.733 -10.309 1.00 33.97 265 TRP A N 1
ATOM 1508 C CA . TRP A 1 186 ? -5.710 12.524 -10.201 1.00 27.92 265 TRP A CA 1
ATOM 1509 C C . TRP A 1 186 ? -5.516 11.844 -11.549 1.00 25.58 265 TRP A C 1
ATOM 1510 O O . TRP A 1 186 ? -4.524 11.150 -11.778 1.00 21.40 265 TRP A O 1
ATOM 1521 N N . TRP A 1 187 ? -6.463 12.066 -12.447 1.00 28.91 266 TRP A N 1
ATOM 1522 C CA . TRP A 1 187 ? -6.372 11.543 -13.800 1.00 27.71 266 TRP A CA 1
ATOM 1523 C C . TRP A 1 187 ? -5.233 12.295 -14.485 1.00 34.20 266 TRP A C 1
ATOM 1524 O O . TRP A 1 187 ? -4.316 11.690 -15.054 1.00 31.47 266 TRP A O 1
ATOM 1535 N N . SER A 1 188 ? -5.316 13.624 -14.430 1.00 31.74 267 SER A N 1
ATOM 1536 C CA . SER A 1 188 ? -4.311 14.488 -15.024 1.00 33.38 267 SER A CA 1
ATOM 1537 C C . SER A 1 188 ? -2.936 14.192 -14.417 1.00 34.63 267 SER A C 1
ATOM 1538 O O . SER A 1 188 ? -1.913 14.246 -15.101 1.00 41.50 267 SER A O 1
ATOM 1541 N N . PHE A 1 189 ? -2.921 13.873 -13.129 1.00 33.33 268 PHE A N 1
ATOM 1542 C CA . PHE A 1 189 ? -1.682 13.556 -12.430 1.00 33.92 268 PHE A CA 1
ATOM 1543 C C . PHE A 1 189 ? -1.056 12.316 -13.069 1.00 38.59 268 PHE A C 1
ATOM 1544 O O . PHE A 1 189 ? 0.161 12.242 -13.261 1.00 32.83 268 PHE A O 1
ATOM 1552 N N . GLY A 1 190 ? -1.901 11.342 -13.397 1.00 37.57 269 GLY A N 1
ATOM 1553 C CA . GLY A 1 190 ? -1.420 10.119 -14.011 1.00 35.77 269 GLY A CA 1
ATOM 1554 C C . GLY A 1 190 ? -0.863 10.376 -15.397 1.00 37.85 269 GLY A C 1
ATOM 1555 O O . GLY A 1 190 ? 0.083 9.719 -15.823 1.00 37.38 269 GLY A O 1
ATOM 1556 N N . ILE A 1 191 ? -1.454 11.329 -16.112 1.00 35.04 270 ILE A N 1
ATOM 1557 C CA . ILE A 1 191 ? -0.984 11.663 -17.447 1.00 34.01 270 ILE A CA 1
ATOM 1558 C C . ILE A 1 191 ? 0.351 12.406 -17.365 1.00 31.49 270 ILE A C 1
ATOM 1559 O O . ILE A 1 191 ? 1.233 12.193 -18.192 1.00 29.51 270 ILE A O 1
ATOM 1564 N N . LEU A 1 192 ? 0.514 13.254 -16.355 1.00 33.10 271 LEU A N 1
ATOM 1565 C CA . LEU A 1 192 ? 1.772 13.978 -16.187 1.00 33.93 271 LEU A CA 1
ATOM 1566 C C . LEU A 1 192 ? 2.892 12.975 -15.980 1.00 31.60 271 LEU A C 1
ATOM 1567 O O . LEU A 1 192 ? 3.978 13.125 -16.528 1.00 37.56 271 LEU A O 1
ATOM 1572 N N . ILE A 1 193 ? 2.617 11.947 -15.187 1.00 32.97 272 ILE A N 1
ATOM 1573 C CA . ILE A 1 193 ? 3.598 10.909 -14.902 1.00 32.10 272 ILE A CA 1
ATOM 1574 C C . ILE A 1 193 ? 3.910 10.079 -16.136 1.00 36.33 272 ILE A C 1
ATOM 1575 O O . ILE A 1 193 ? 5.069 9.729 -16.381 1.00 37.95 272 ILE A O 1
ATOM 1580 N N . TYR A 1 194 ? 2.882 9.763 -16.917 1.00 37.91 273 TYR A N 1
ATOM 1581 C CA . TYR A 1 194 ? 3.092 8.973 -18.123 1.00 41.06 273 TYR A CA 1
ATOM 1582 C C . TYR A 1 194 ? 4.001 9.739 -19.090 1.00 40.88 273 TYR A C 1
ATOM 1583 O O . TYR A 1 194 ? 4.886 9.161 -19.718 1.00 38.23 273 TYR A O 1
ATOM 1592 N N . GLU A 1 195 ? 3.797 11.047 -19.193 1.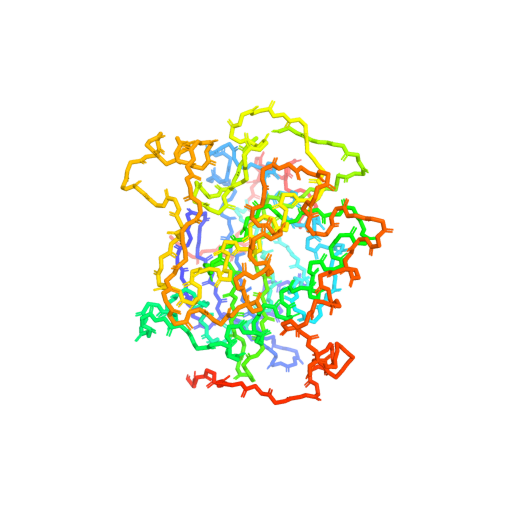00 38.10 274 GLU A N 1
ATOM 1593 C CA . GLU A 1 195 ? 4.599 11.856 -20.091 1.00 32.72 274 GLU A CA 1
ATOM 1594 C C . GLU A 1 195 ? 6.029 12.079 -19.638 1.00 32.91 274 GLU A C 1
ATOM 1595 O O . GLU A 1 195 ? 6.924 12.165 -20.476 1.00 33.03 274 GLU A O 1
ATOM 1601 N N . MET A 1 196 ? 6.254 12.197 -18.330 1.00 31.24 275 MET A N 1
ATOM 1602 C CA . MET A 1 196 ? 7.618 12.396 -17.837 1.00 31.07 275 MET A CA 1
ATOM 1603 C C . MET A 1 196 ? 8.435 11.148 -18.164 1.00 36.58 275 MET A C 1
ATOM 1604 O O . MET A 1 196 ? 9.629 11.227 -18.430 1.00 31.01 275 MET A O 1
ATOM 1609 N N . LEU A 1 197 ? 7.766 9.999 -18.165 1.00 39.36 276 LEU A N 1
ATOM 1610 C CA . LEU A 1 197 ? 8.409 8.723 -18.424 1.00 34.27 276 LEU A CA 1
ATOM 1611 C C . LEU A 1 197 ? 8.432 8.214 -19.870 1.00 38.32 276 LEU A C 1
ATOM 1612 O O . LEU A 1 197 ? 9.279 7.386 -20.219 1.00 39.02 276 LEU A O 1
ATOM 1617 N N . ALA A 1 198 ? 7.522 8.691 -20.712 1.00 34.68 277 ALA A N 1
ATOM 1618 C CA . ALA A 1 198 ? 7.488 8.225 -22.094 1.00 30.14 277 ALA A CA 1
ATOM 1619 C C . ALA A 1 198 ? 7.990 9.264 -23.074 1.00 37.52 277 ALA A C 1
ATOM 1620 O O . ALA A 1 198 ? 8.682 8.936 -24.036 1.00 43.12 277 ALA A O 1
ATOM 1622 N N . GLY A 1 199 ? 7.641 10.519 -22.820 1.00 38.67 278 GLY A N 1
ATOM 1623 C CA . GLY A 1 199 ? 8.043 11.600 -23.698 1.00 30.24 278 GLY A CA 1
ATOM 1624 C C . GLY A 1 199 ? 6.801 12.114 -24.391 1.00 31.49 278 GLY A C 1
ATOM 1625 O O . GLY A 1 199 ? 6.811 13.177 -24.996 1.00 34.94 278 GLY A O 1
ATOM 1626 N N . TYR A 1 200 ? 5.723 11.343 -24.299 1.00 31.33 279 TYR A N 1
ATOM 1627 C CA . TYR A 1 200 ? 4.451 11.712 -24.899 1.00 29.79 279 TYR A CA 1
ATOM 1628 C C . TYR A 1 200 ? 3.272 11.349 -24.004 1.00 36.57 279 TYR A C 1
ATOM 1629 O O . TYR A 1 200 ? 3.402 10.576 -23.050 1.00 30.69 279 TYR A O 1
ATOM 1638 N N . THR A 1 201 ? 2.126 11.947 -24.313 1.00 41.35 280 THR A N 1
ATOM 1639 C CA . THR A 1 201 ? 0.887 11.695 -23.600 1.00 39.70 280 THR A CA 1
ATOM 1640 C C . THR A 1 201 ? 0.358 10.385 -24.183 1.00 41.65 280 THR A C 1
ATOM 1641 O O . THR A 1 201 ? 0.710 10.022 -25.304 1.00 45.58 280 THR A O 1
ATOM 1645 N N . PRO A 1 202 ? -0.483 9.651 -23.435 1.00 41.61 281 PRO A N 1
ATOM 1646 C CA . PRO A 1 202 ? -1.029 8.377 -23.927 1.00 34.86 281 PRO A CA 1
ATOM 1647 C C . PRO A 1 202 ? -2.023 8.457 -25.081 1.00 31.28 281 PRO A C 1
ATOM 1648 O O . PRO A 1 202 ? -2.012 7.615 -25.968 1.00 43.71 281 PRO A O 1
ATOM 1652 N N . PHE A 1 203 ? -2.889 9.463 -25.072 1.00 36.86 282 PHE A N 1
ATOM 1653 C CA . PHE A 1 203 ? -3.903 9.590 -26.115 1.00 31.30 282 PHE A CA 1
ATOM 1654 C C . PHE A 1 203 ? -3.665 10.704 -27.129 1.00 30.12 282 PHE A C 1
ATOM 1655 O O . PHE A 1 203 ? -4.597 11.144 -27.795 1.00 31.17 282 PHE A O 1
ATOM 1663 N N . TYR A 1 204 ? -2.417 11.148 -27.255 1.00 38.40 283 TYR A N 1
ATOM 1664 C CA . TYR A 1 204 ? -2.066 12.216 -28.194 1.00 44.90 283 TYR A CA 1
ATOM 1665 C C . TYR A 1 204 ? -2.561 12.012 -29.626 1.00 41.92 283 TYR A C 1
ATOM 1666 O O . TYR A 1 204 ? -2.713 10.888 -30.099 1.00 35.25 283 TYR A O 1
ATOM 1675 N N . ASP A 1 205 ? -2.786 13.131 -30.307 1.00 48.14 284 ASP A N 1
ATOM 1676 C CA . ASP A 1 205 ? -3.217 13.147 -31.697 1.00 53.25 284 ASP A CA 1
ATOM 1677 C C . ASP A 1 205 ? -3.291 14.585 -32.203 1.00 54.68 284 ASP A C 1
ATOM 1678 O O . ASP A 1 205 ? -4.132 15.363 -31.765 1.00 57.67 284 ASP A O 1
ATOM 1683 N N . SER A 1 206 ? -2.405 14.915 -33.135 1.00 57.61 285 SER A N 1
ATOM 1684 C CA . SER A 1 206 ? -2.315 16.243 -33.742 1.00 60.30 285 SER A CA 1
ATOM 1685 C C . SER A 1 206 ? -3.602 17.072 -33.767 1.00 53.29 285 SER A C 1
ATOM 1686 O O . SER A 1 206 ? -3.563 18.288 -33.582 1.00 50.89 285 SER A O 1
ATOM 1689 N N . ASN A 1 207 ? -4.729 16.416 -34.020 1.00 46.90 286 ASN A N 1
ATOM 1690 C CA . ASN A 1 207 ? -6.028 17.088 -34.077 1.00 50.73 286 ASN A CA 1
ATOM 1691 C C . ASN A 1 207 ? -6.813 16.930 -32.772 1.00 51.55 286 ASN A C 1
ATOM 1692 O O . ASN A 1 207 ? -6.752 15.881 -32.137 1.00 56.50 286 ASN A O 1
ATOM 1697 N N . THR A 1 208 ? -7.574 17.952 -32.383 1.00 46.15 287 THR A N 1
ATOM 1698 C CA . THR A 1 208 ? -8.322 17.873 -31.136 1.00 37.57 287 THR A CA 1
ATOM 1699 C C . THR A 1 208 ? -9.328 16.746 -30.996 1.00 47.49 287 THR A C 1
ATOM 1700 O O . THR A 1 208 ? -9.122 15.852 -30.182 1.00 52.31 287 THR A O 1
ATOM 1704 N N . MET A 1 209 ? -10.419 16.777 -31.758 1.00 55.45 288 MET A N 1
ATOM 1705 C CA . MET A 1 209 ? -11.431 15.733 -31.600 1.00 60.02 288 MET A CA 1
ATOM 1706 C C . MET A 1 209 ? -10.861 14.330 -31.683 1.00 60.31 288 MET A C 1
ATOM 1707 O O . MET A 1 209 ? -11.287 13.447 -30.942 1.00 61.74 288 MET A O 1
ATOM 1712 N N . LYS A 1 210 ? -9.895 14.109 -32.564 1.00 57.97 289 LYS A N 1
ATOM 1713 C CA . LYS A 1 210 ? -9.297 12.784 -32.644 1.00 57.75 289 LYS A CA 1
ATOM 1714 C C . LYS A 1 210 ? -8.785 12.458 -31.237 1.00 56.18 289 LYS A C 1
ATOM 1715 O O . LYS A 1 210 ? -8.755 11.294 -30.830 1.00 54.04 289 LYS A O 1
ATOM 1721 N N . THR A 1 211 ? -8.399 13.504 -30.501 1.00 56.04 290 THR A N 1
ATOM 1722 C CA . THR A 1 211 ? -7.868 13.370 -29.141 1.00 56.65 290 THR A CA 1
ATOM 1723 C C . THR A 1 211 ? -8.942 13.117 -28.093 1.00 52.42 290 THR A C 1
ATOM 1724 O O . THR A 1 211 ? -8.818 12.195 -27.290 1.00 50.87 290 THR A O 1
ATOM 1728 N N . TYR A 1 212 ? -9.986 13.938 -28.082 1.00 47.62 291 TYR A N 1
ATOM 1729 C CA . TYR A 1 212 ? -11.080 13.725 -27.140 1.00 49.15 291 TYR A CA 1
ATOM 1730 C C . TYR A 1 212 ? -11.644 12.318 -27.398 1.00 56.48 291 TYR A C 1
ATOM 1731 O O . TYR A 1 212 ? -12.325 11.737 -26.552 1.00 54.80 291 TYR A O 1
ATOM 1740 N N . GLU A 1 213 ? -11.347 11.786 -28.581 1.00 64.68 292 GLU A N 1
ATOM 1741 C CA . GLU A 1 213 ? -11.794 10.461 -28.990 1.00 62.85 292 GLU A CA 1
ATOM 1742 C C . GLU A 1 213 ? -11.110 9.370 -28.196 1.00 59.52 292 GLU A C 1
ATOM 1743 O O . GLU A 1 213 ? -11.764 8.632 -27.466 1.00 61.07 292 GLU A O 1
ATOM 1749 N N . LYS A 1 214 ? -9.793 9.259 -28.367 1.00 52.60 293 LYS A N 1
ATOM 1750 C CA . LYS A 1 214 ? -9.003 8.258 -27.659 1.00 46.14 293 LYS A CA 1
ATOM 1751 C C . LYS A 1 214 ? -9.231 8.402 -26.147 1.00 48.70 293 LYS A C 1
ATOM 1752 O O . LYS A 1 214 ? -9.552 7.432 -25.456 1.00 48.90 293 LYS A O 1
ATOM 1758 N N . ILE A 1 215 ? -9.067 9.617 -25.637 1.00 46.27 294 ILE A N 1
ATOM 1759 C CA . ILE A 1 215 ? -9.294 9.867 -24.224 1.00 50.63 294 ILE A CA 1
ATOM 1760 C C . ILE A 1 215 ? -10.559 9.131 -23.811 1.00 49.74 294 ILE A C 1
ATOM 1761 O O . ILE A 1 215 ? -10.579 8.373 -22.838 1.00 50.79 294 ILE A O 1
ATOM 1766 N N . LEU A 1 216 ? -11.610 9.365 -24.583 1.00 47.85 295 LEU A N 1
ATOM 1767 C CA . LEU A 1 216 ? -12.910 8.766 -24.337 1.00 56.15 295 LEU A CA 1
ATOM 1768 C C . LEU A 1 216 ? -13.008 7.263 -24.624 1.00 56.75 295 LEU A C 1
ATOM 1769 O O . LEU A 1 216 ? -13.608 6.517 -23.850 1.00 52.90 295 LEU A O 1
ATOM 1774 N N . ASN A 1 217 ? -12.403 6.824 -25.724 1.00 58.55 296 ASN A N 1
ATOM 1775 C CA . ASN A 1 217 ? -12.462 5.422 -26.130 1.00 60.10 296 ASN A CA 1
ATOM 1776 C C . ASN A 1 217 ? -11.149 4.744 -26.532 1.00 60.12 296 ASN A C 1
ATOM 1777 O O . ASN A 1 217 ? -11.096 4.137 -27.599 1.00 65.51 296 ASN A O 1
ATOM 1782 N N . ALA A 1 218 ? -10.102 4.801 -25.710 1.00 53.32 297 ALA A N 1
ATOM 1783 C CA . ALA A 1 218 ? -8.854 4.145 -26.116 1.00 49.97 297 ALA A CA 1
ATOM 1784 C C . ALA A 1 218 ? -8.064 3.370 -25.062 1.00 56.02 297 ALA A C 1
ATOM 1785 O O . ALA A 1 218 ? -8.022 3.726 -23.882 1.00 57.75 297 ALA A O 1
ATOM 1787 N N . GLU A 1 219 ? -7.422 2.306 -25.532 1.00 60.00 298 GLU A N 1
ATOM 1788 C CA . GLU A 1 219 ? -6.616 1.420 -24.705 1.00 62.43 298 GLU A CA 1
ATOM 1789 C C . GLU A 1 219 ? -5.413 2.112 -24.097 1.00 57.76 298 GLU A C 1
ATOM 1790 O O . GLU A 1 219 ? -4.723 2.878 -24.766 1.00 59.09 298 GLU A O 1
ATOM 1796 N N . LEU A 1 220 ? -5.155 1.836 -22.828 1.00 53.30 299 LEU A N 1
ATOM 1797 C CA . LEU A 1 220 ? -3.988 2.400 -22.183 1.00 56.66 299 LEU A CA 1
ATOM 1798 C C . LEU A 1 220 ? -2.871 1.366 -22.344 1.00 60.01 299 LEU A C 1
ATOM 1799 O O . LEU A 1 220 ? -2.901 0.297 -21.730 1.00 67.11 299 LEU A O 1
ATOM 1804 N N . ARG A 1 221 ? -1.900 1.690 -23.193 1.00 58.27 300 ARG A N 1
ATOM 1805 C CA . ARG A 1 221 ? -0.764 0.819 -23.469 1.00 54.65 300 ARG A CA 1
ATOM 1806 C C . ARG A 1 221 ? 0.486 1.463 -22.898 1.00 48.73 300 ARG A C 1
ATOM 1807 O O . ARG A 1 221 ? 0.721 2.642 -23.139 1.00 47.70 300 ARG A O 1
ATOM 1815 N N . PHE A 1 222 ? 1.302 0.695 -22.176 1.00 46.22 301 PHE A N 1
ATOM 1816 C CA . PHE A 1 222 ? 2.530 1.247 -21.588 1.00 49.21 301 PHE A CA 1
ATOM 1817 C C . PHE A 1 222 ? 3.823 0.848 -22.288 1.00 50.43 301 PHE A C 1
ATOM 1818 O O . PHE A 1 222 ? 3.943 -0.252 -22.816 1.00 49.17 301 PHE A O 1
ATOM 1826 N N . PRO A 1 223 ? 4.812 1.756 -22.313 1.00 56.15 302 PRO A N 1
ATOM 1827 C CA . PRO A 1 223 ? 6.090 1.429 -22.948 1.00 56.52 302 PRO A CA 1
ATOM 1828 C C . PRO A 1 223 ? 6.794 0.404 -22.054 1.00 59.59 302 PRO A C 1
ATOM 1829 O O . PRO A 1 223 ? 6.701 0.468 -20.831 1.00 59.41 302 PRO A O 1
ATOM 1833 N N . PRO A 1 224 ? 7.507 -0.552 -22.657 1.00 63.79 303 PRO A N 1
ATOM 1834 C CA . PRO A 1 224 ? 8.249 -1.620 -21.980 1.00 66.32 303 PRO A CA 1
ATOM 1835 C C . PRO A 1 224 ? 9.076 -1.256 -20.738 1.00 66.62 303 PRO A C 1
ATOM 1836 O O . PRO A 1 224 ? 8.912 -1.870 -19.683 1.00 72.51 303 PRO A O 1
ATOM 1840 N N . PHE A 1 225 ? 9.959 -0.270 -20.852 1.00 61.96 304 PHE A N 1
ATOM 1841 C CA . PHE A 1 225 ? 10.802 0.112 -19.723 1.00 59.36 304 PHE A CA 1
ATOM 1842 C C . PHE A 1 225 ? 10.053 0.613 -18.485 1.00 61.78 304 PHE A C 1
ATOM 1843 O O . PHE A 1 225 ? 10.675 0.955 -17.478 1.00 66.40 304 PHE A O 1
ATOM 1851 N N . PHE A 1 226 ? 8.726 0.654 -18.551 1.00 58.11 305 PHE A N 1
ATOM 1852 C CA . PHE A 1 226 ? 7.921 1.101 -17.414 1.00 51.37 305 PHE A CA 1
ATOM 1853 C C . PHE A 1 226 ? 7.939 0.005 -16.368 1.00 52.29 305 PHE A C 1
ATOM 1854 O O . PHE A 1 226 ? 7.507 -1.113 -16.649 1.00 50.88 305 PHE A O 1
ATOM 1862 N N . ASN A 1 227 ? 8.433 0.302 -15.169 1.00 53.77 306 ASN A N 1
ATOM 1863 C CA . ASN A 1 227 ? 8.444 -0.728 -14.144 1.00 55.91 306 ASN A CA 1
ATOM 1864 C C . ASN A 1 227 ? 6.995 -0.959 -13.733 1.00 54.14 306 ASN A C 1
ATOM 1865 O O . ASN A 1 227 ? 6.164 -0.057 -13.839 1.00 54.54 306 ASN A O 1
ATOM 1870 N N . GLU A 1 228 ? 6.694 -2.182 -13.307 1.00 58.63 307 GLU A N 1
ATOM 1871 C CA . GLU A 1 228 ? 5.346 -2.575 -12.897 1.00 62.42 307 GLU A CA 1
ATOM 1872 C C . GLU A 1 228 ? 4.646 -1.523 -12.048 1.00 62.95 307 GLU A C 1
ATOM 1873 O O . GLU A 1 228 ? 3.574 -1.038 -12.405 1.00 64.72 307 GLU A O 1
ATOM 1879 N N . ASP A 1 229 ? 5.253 -1.177 -10.922 1.00 61.34 308 ASP A N 1
ATOM 1880 C CA . ASP A 1 229 ? 4.698 -0.158 -10.044 1.00 60.31 308 ASP A CA 1
ATOM 1881 C C . ASP A 1 229 ? 4.067 0.988 -10.832 1.00 62.59 308 ASP A C 1
ATOM 1882 O O . ASP A 1 229 ? 2.849 1.160 -10.811 1.00 69.86 308 ASP A O 1
ATOM 1887 N N . VAL A 1 230 ? 4.892 1.769 -11.526 1.00 55.81 309 VAL A N 1
ATOM 1888 C CA . VAL A 1 230 ? 4.364 2.880 -12.308 1.00 55.26 309 VAL A CA 1
ATOM 1889 C C . VAL A 1 230 ? 3.215 2.374 -13.167 1.00 54.08 309 VAL A C 1
ATOM 1890 O O . VAL A 1 230 ? 2.183 3.033 -13.284 1.00 52.03 309 VAL A O 1
ATOM 1894 N N . LYS A 1 231 ? 3.392 1.197 -13.757 1.00 49.91 310 LYS A N 1
ATOM 1895 C CA . LYS A 1 231 ? 2.353 0.630 -14.599 1.00 50.55 310 LYS A CA 1
ATOM 1896 C C . LYS A 1 231 ? 1.086 0.405 -13.793 1.00 44.05 310 LYS A C 1
ATOM 1897 O O . LYS A 1 231 ? -0.017 0.547 -14.317 1.00 41.30 310 LYS A O 1
ATOM 1903 N N . ASP A 1 232 ? 1.235 0.054 -12.520 1.00 43.75 311 ASP A N 1
ATOM 1904 C CA . ASP A 1 232 ? 0.064 -0.187 -11.675 1.00 50.10 311 ASP A CA 1
ATOM 1905 C C . ASP A 1 232 ?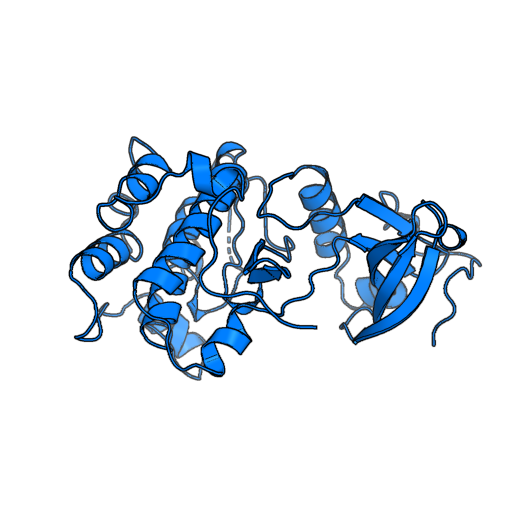 -0.582 1.123 -11.259 1.00 46.53 311 ASP A C 1
ATOM 1906 O O . ASP A 1 232 ? -1.799 1.285 -11.367 1.00 41.49 311 ASP A O 1
ATOM 1911 N N . LEU A 1 233 ? 0.249 2.046 -10.783 1.00 41.31 312 LEU A N 1
ATOM 1912 C CA . LEU A 1 233 ? -0.202 3.363 -10.364 1.00 39.11 312 LEU A CA 1
ATOM 1913 C C . LEU A 1 233 ? -0.978 3.994 -11.528 1.00 36.58 312 LEU A C 1
ATOM 1914 O O . LEU A 1 233 ? -2.178 4.257 -11.420 1.00 36.65 312 LEU A O 1
ATOM 1919 N N . LEU A 1 234 ? -0.293 4.217 -12.647 1.00 35.81 313 LEU A N 1
ATOM 1920 C CA . LEU A 1 234 ? -0.925 4.801 -13.832 1.00 36.92 313 LEU A CA 1
ATOM 1921 C C . LEU A 1 234 ? -2.196 4.060 -14.200 1.00 30.89 313 LEU A C 1
ATOM 1922 O O . LEU A 1 234 ? -3.157 4.651 -14.688 1.00 24.42 313 LEU A O 1
ATOM 1927 N N . SER A 1 235 ? -2.197 2.756 -13.974 1.00 35.08 314 SER A N 1
ATOM 1928 C CA . SER A 1 235 ? -3.360 1.955 -14.298 1.00 43.15 314 SER A CA 1
ATOM 1929 C C . SE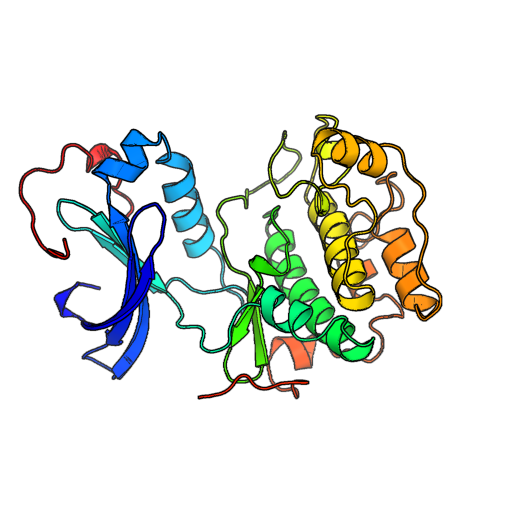R A 1 235 ? -4.539 2.255 -13.394 1.00 48.22 314 SER A C 1
ATOM 1930 O O . SER A 1 235 ? -5.688 2.091 -13.801 1.00 43.91 314 SER A O 1
ATOM 1933 N N . ARG A 1 236 ? -4.253 2.706 -12.175 1.00 51.85 315 ARG A N 1
ATOM 1934 C CA . ARG A 1 236 ? -5.302 3.034 -11.215 1.00 52.30 315 ARG A CA 1
ATOM 1935 C C . ARG A 1 236 ? -5.647 4.503 -11.335 1.00 51.25 315 ARG A C 1
ATOM 1936 O O . ARG A 1 236 ? -6.794 4.907 -11.159 1.00 55.89 315 ARG A O 1
ATOM 1944 N N . LEU A 1 237 ? -4.632 5.299 -11.633 1.00 42.81 316 LEU A N 1
ATOM 1945 C CA . LEU A 1 237 ? -4.796 6.728 -11.789 1.00 34.83 316 LEU A CA 1
ATOM 1946 C C . LEU A 1 237 ? -5.568 7.056 -13.074 1.00 35.03 316 LEU A C 1
ATOM 1947 O O . LEU A 1 237 ? -6.584 7.743 -13.031 1.00 35.90 316 LEU A O 1
ATOM 1952 N N . ILE A 1 238 ? -5.099 6.550 -14.213 1.00 37.30 317 ILE A N 1
ATOM 1953 C CA . ILE A 1 238 ? -5.752 6.824 -15.495 1.00 37.85 317 ILE A CA 1
ATOM 1954 C C . ILE A 1 238 ? -6.913 5.887 -15.801 1.00 42.27 317 ILE A C 1
ATOM 1955 O O . ILE A 1 238 ? -6.991 5.331 -16.890 1.00 49.83 317 ILE A O 1
ATOM 1960 N N . THR A 1 239 ? -7.826 5.709 -14.857 1.00 41.66 318 THR A N 1
ATOM 1961 C CA . THR A 1 239 ? -8.962 4.828 -15.103 1.00 32.45 318 THR A CA 1
ATOM 1962 C C . THR A 1 239 ? -10.207 5.647 -15.423 1.00 35.18 318 THR A C 1
ATOM 1963 O O . THR A 1 239 ? -10.340 6.782 -14.977 1.00 41.93 318 THR A O 1
ATOM 1967 N N . ARG A 1 240 ? -11.115 5.075 -16.202 1.00 34.84 319 ARG A N 1
ATOM 1968 C CA . ARG A 1 240 ? -12.338 5.775 -16.579 1.00 35.95 319 ARG A CA 1
ATOM 1969 C C . ARG A 1 240 ? -13.444 5.593 -15.556 1.00 39.65 319 ARG A C 1
ATOM 1970 O O . ARG A 1 240 ? -14.414 6.352 -15.542 1.00 42.71 319 ARG A O 1
ATOM 1978 N N . ASP A 1 241 ? -13.296 4.590 -14.699 1.00 40.83 320 ASP A N 1
ATOM 1979 C CA . ASP A 1 241 ? -14.296 4.305 -13.684 1.00 47.80 320 ASP A CA 1
ATOM 1980 C C . ASP A 1 241 ? -13.876 4.874 -12.331 1.00 50.90 320 ASP A C 1
ATOM 1981 O O . ASP A 1 241 ? -12.987 4.338 -11.664 1.00 52.63 320 ASP A O 1
ATOM 1986 N N . LEU A 1 242 ? -14.546 5.955 -11.936 1.00 50.11 321 LEU A N 1
ATOM 1987 C CA . LEU A 1 242 ? -14.264 6.672 -10.695 1.00 50.30 321 LEU A CA 1
ATOM 1988 C C . LEU A 1 242 ? -14.388 5.865 -9.407 1.00 54.81 321 LEU A C 1
ATOM 1989 O O . LEU A 1 242 ? -13.972 6.329 -8.342 1.00 57.11 321 LEU A O 1
ATOM 1994 N N . SER A 1 243 ? -14.954 4.664 -9.500 1.00 58.01 322 SER A N 1
ATOM 1995 C CA . SER A 1 243 ? -15.105 3.796 -8.335 1.00 59.52 322 SER A CA 1
ATOM 1996 C C . SER A 1 243 ? -13.767 3.141 -8.023 1.00 64.06 322 SER A C 1
ATOM 1997 O O . SER A 1 243 ? -13.536 2.662 -6.908 1.00 65.93 322 SER A O 1
ATOM 2000 N N . GLN A 1 244 ? -12.881 3.141 -9.013 1.00 59.08 323 GLN A N 1
ATOM 2001 C CA . GLN A 1 244 ? -11.578 2.522 -8.864 1.00 58.14 323 GLN A CA 1
ATOM 2002 C C . GLN A 1 244 ? -10.383 3.484 -8.910 1.00 54.78 323 GLN A C 1
ATOM 2003 O O . GLN A 1 244 ? -9.289 3.130 -8.470 1.00 51.58 323 GLN A O 1
ATOM 2009 N N . ARG A 1 245 ? -10.594 4.696 -9.422 1.00 51.56 324 ARG A N 1
ATOM 2010 C CA . ARG A 1 245 ? -9.521 5.691 -9.549 1.00 43.41 324 ARG A CA 1
ATOM 2011 C C . ARG A 1 245 ? -8.896 6.140 -8.238 1.00 41.29 324 ARG A C 1
ATOM 2012 O O . ARG A 1 245 ? -9.588 6.641 -7.356 1.00 38.02 324 ARG A O 1
ATOM 2020 N N . LEU A 1 246 ? -7.579 5.975 -8.123 1.00 40.32 325 LEU A N 1
ATOM 2021 C CA . LEU A 1 246 ? -6.856 6.386 -6.920 1.00 43.24 325 LEU A CA 1
ATOM 2022 C C . LEU A 1 246 ? -6.990 7.878 -6.648 1.00 43.75 325 LEU A C 1
ATOM 2023 O O . LEU A 1 246 ? -6.843 8.700 -7.551 1.00 41.72 325 LEU A O 1
ATOM 2028 N N . GLY A 1 247 ? -7.253 8.207 -5.386 1.00 49.79 326 GLY A N 1
ATOM 2029 C CA . GLY A 1 247 ? -7.415 9.585 -4.972 1.00 39.71 326 GLY A CA 1
ATOM 2030 C C . GLY A 1 247 ? -8.871 9.842 -4.664 1.00 40.76 326 GLY A C 1
ATOM 2031 O O . GLY A 1 247 ? -9.203 10.721 -3.879 1.00 44.23 326 GLY A O 1
ATOM 2032 N N . ASN A 1 248 ? -9.745 9.056 -5.279 1.00 40.17 327 ASN A N 1
ATOM 2033 C CA . ASN A 1 248 ? -11.179 9.216 -5.089 1.00 41.86 327 ASN A CA 1
ATOM 2034 C C . ASN A 1 248 ? -11.740 8.082 -4.246 1.00 40.35 327 ASN A C 1
ATOM 2035 O O . ASN A 1 248 ? -12.924 7.766 -4.323 1.00 35.47 327 ASN A O 1
ATOM 2040 N N . LEU A 1 249 ? -10.891 7.481 -3.424 1.00 40.02 328 LEU A N 1
ATOM 2041 C CA . LEU A 1 249 ? -11.340 6.366 -2.619 1.00 44.76 328 LEU A CA 1
ATOM 2042 C C . LEU A 1 249 ? -11.505 6.654 -1.133 1.00 52.08 328 LEU A C 1
ATOM 2043 O O . LEU A 1 249 ? -11.356 7.787 -0.681 1.00 58.30 328 LEU A O 1
ATOM 2048 N N . GLN A 1 250 ? -11.818 5.602 -0.384 1.00 54.75 329 GLN A N 1
ATOM 2049 C CA . GLN A 1 250 ? -12.033 5.685 1.051 1.00 49.86 329 GLN A CA 1
ATOM 2050 C C . GLN A 1 250 ? -11.014 6.482 1.844 1.00 49.41 329 GLN A C 1
ATOM 2051 O O . GLN A 1 250 ? -11.332 6.988 2.916 1.00 53.23 329 GLN A O 1
ATOM 2057 N N . ASN A 1 251 ? -9.794 6.606 1.336 1.00 50.11 330 ASN A N 1
ATOM 2058 C CA . ASN A 1 251 ? -8.769 7.332 2.076 1.00 49.55 330 ASN A CA 1
ATOM 2059 C C . ASN A 1 251 ? -8.192 8.531 1.343 1.00 50.44 330 ASN A C 1
ATOM 2060 O O . ASN A 1 251 ? -7.116 9.018 1.692 1.00 47.70 330 ASN A O 1
ATOM 2065 N N . GLY A 1 252 ? -8.907 9.001 0.327 1.00 51.76 331 GLY A N 1
ATOM 2066 C CA . GLY A 1 252 ? -8.456 10.160 -0.422 1.00 44.83 331 GLY A CA 1
ATOM 2067 C C . GLY A 1 252 ? -7.012 10.132 -0.880 1.00 37.19 331 GLY A C 1
ATOM 2068 O O . GLY A 1 252 ? -6.545 9.143 -1.444 1.00 38.57 331 GLY A O 1
ATOM 2069 N N . THR A 1 253 ? -6.307 11.232 -0.644 1.00 33.27 332 THR A N 1
ATOM 2070 C CA . THR A 1 253 ? -4.911 11.352 -1.047 1.00 41.88 332 THR A CA 1
ATOM 2071 C C . THR A 1 253 ? -4.047 10.216 -0.518 1.00 43.81 332 THR A C 1
ATOM 2072 O O . THR A 1 253 ? -3.126 9.765 -1.201 1.00 50.92 332 THR A O 1
ATOM 2076 N N . GLU A 1 254 ? -4.351 9.753 0.693 1.00 42.32 333 GLU A N 1
ATOM 2077 C CA . GLU A 1 254 ? -3.578 8.687 1.323 1.00 43.87 333 GLU A CA 1
ATOM 2078 C C . GLU A 1 254 ? -3.278 7.462 0.444 1.00 39.17 333 GLU A C 1
ATOM 2079 O O . GLU A 1 254 ? -2.182 6.912 0.515 1.00 37.86 333 GLU A O 1
ATOM 2085 N N . ASP A 1 255 ? -4.235 7.049 -0.385 1.00 37.41 334 ASP A N 1
ATOM 2086 C CA . ASP A 1 255 ? -4.047 5.906 -1.286 1.00 40.53 334 ASP A CA 1
ATOM 2087 C C . ASP A 1 255 ? -3.000 6.192 -2.372 1.00 42.49 334 ASP A C 1
ATOM 2088 O O . ASP A 1 255 ? -2.367 5.276 -2.896 1.00 44.70 334 ASP A O 1
ATOM 2093 N N . VAL A 1 256 ? -2.842 7.462 -2.729 1.00 42.12 335 VAL A N 1
ATOM 2094 C CA . VAL A 1 256 ? -1.863 7.854 -3.735 1.00 41.49 335 VAL A CA 1
ATOM 2095 C C . VAL A 1 256 ? -0.522 7.920 -3.007 1.00 41.83 335 VAL A C 1
ATOM 2096 O O . VAL A 1 256 ? 0.467 7.312 -3.425 1.00 34.76 335 VAL A O 1
ATOM 2100 N N . LYS A 1 257 ? -0.505 8.657 -1.901 1.00 40.78 336 LYS A N 1
ATOM 2101 C CA . LYS A 1 257 ? 0.700 8.801 -1.110 1.00 41.84 336 LYS A CA 1
ATOM 2102 C C . LYS A 1 257 ? 1.240 7.460 -0.631 1.00 45.35 336 LYS A C 1
ATOM 2103 O O . LYS A 1 257 ? 2.441 7.324 -0.408 1.00 57.06 336 LYS A O 1
ATOM 2109 N N . ASN A 1 258 ? 0.364 6.472 -0.467 1.00 39.14 337 ASN A N 1
ATOM 2110 C CA . ASN A 1 258 ? 0.793 5.153 -0.008 1.00 45.47 337 ASN A CA 1
ATOM 2111 C C . ASN A 1 258 ? 0.982 4.114 -1.107 1.00 49.05 337 ASN A C 1
ATOM 2112 O O . ASN A 1 258 ? 1.039 2.919 -0.827 1.00 50.33 337 ASN A O 1
ATOM 2117 N N . HIS A 1 259 ? 1.073 4.542 -2.358 1.00 51.36 338 HIS A N 1
ATOM 2118 C CA . HIS A 1 259 ? 1.273 3.562 -3.409 1.00 44.34 338 HIS A CA 1
ATOM 2119 C C . HIS A 1 259 ? 2.711 3.075 -3.322 1.00 48.80 338 HIS A C 1
ATOM 2120 O O . HIS A 1 259 ? 3.600 3.818 -2.892 1.00 48.16 338 HIS A O 1
ATOM 2127 N N . PRO A 1 260 ? 2.961 1.810 -3.708 1.00 52.27 339 PRO A N 1
ATOM 2128 C CA . PRO A 1 260 ? 4.320 1.267 -3.653 1.00 49.48 339 PRO A CA 1
ATOM 2129 C C . PRO A 1 260 ? 5.325 2.154 -4.372 1.00 51.20 339 PRO A C 1
ATOM 2130 O O . PRO A 1 260 ? 6.449 2.332 -3.904 1.00 57.82 339 PRO A O 1
ATOM 2134 N N . TRP A 1 261 ? 4.913 2.719 -5.502 1.00 52.06 340 TRP A N 1
ATOM 2135 C CA . TRP A 1 261 ? 5.787 3.592 -6.279 1.00 53.09 340 TRP A CA 1
ATOM 2136 C C . TRP A 1 261 ? 6.346 4.734 -5.416 1.00 53.35 340 TRP A C 1
ATOM 2137 O O . TRP A 1 261 ? 7.374 5.318 -5.749 1.00 52.96 340 TRP A O 1
ATOM 2148 N N . PHE A 1 262 ? 5.671 5.049 -4.312 1.00 53.32 341 PHE A N 1
ATOM 2149 C CA . PHE A 1 262 ? 6.136 6.099 -3.400 1.00 57.05 341 PHE A CA 1
ATOM 2150 C C . PHE A 1 262 ? 6.382 5.491 -2.022 1.00 65.26 341 PHE A C 1
ATOM 2151 O O . PHE A 1 262 ? 5.750 5.895 -1.048 1.00 68.05 341 PHE A O 1
ATOM 2159 N N . LYS A 1 263 ? 7.286 4.524 -1.928 1.00 72.68 342 LYS A N 1
ATOM 2160 C CA . LYS A 1 263 ? 7.564 3.886 -0.645 1.00 72.34 342 LYS A CA 1
ATOM 2161 C C . LYS A 1 263 ? 8.682 4.621 0.080 1.00 72.80 342 LYS A C 1
ATOM 2162 O O . LYS A 1 263 ? 8.530 5.038 1.232 1.00 74.99 342 LYS A O 1
ATOM 2168 N N . GLU A 1 264 ? 9.796 4.793 -0.619 1.00 74.52 343 GLU A N 1
ATOM 2169 C CA . GLU A 1 264 ? 10.971 5.460 -0.078 1.00 77.05 343 GLU A CA 1
ATOM 2170 C C . GLU A 1 264 ? 10.820 6.971 -0.037 1.00 73.83 343 GLU A C 1
ATOM 2171 O O . GLU A 1 264 ? 11.810 7.700 -0.081 1.00 80.59 343 GLU A O 1
ATOM 2177 N N . VAL A 1 265 ? 9.590 7.455 0.043 1.00 67.01 344 VAL A N 1
ATOM 2178 C CA . VAL A 1 265 ? 9.412 8.889 0.088 1.00 63.38 344 VAL A CA 1
ATOM 2179 C C . VAL A 1 265 ? 8.915 9.308 1.456 1.00 66.03 344 VAL A C 1
ATOM 2180 O O . VAL A 1 265 ? 7.876 8.839 1.923 1.00 67.23 344 VAL A O 1
ATOM 2184 N N . VAL A 1 266 ? 9.683 10.171 2.109 1.00 60.78 345 VAL A N 1
ATOM 2185 C CA . VAL A 1 266 ? 9.299 10.692 3.406 1.00 59.24 345 VAL A CA 1
ATOM 2186 C C . VAL A 1 266 ? 8.568 11.984 3.095 1.00 56.78 345 VAL A C 1
ATOM 2187 O O . VAL A 1 266 ? 9.176 13.046 2.983 1.00 55.88 345 VAL A O 1
ATOM 2191 N N . TRP A 1 267 ? 7.256 11.879 2.936 1.00 51.60 346 TRP A N 1
ATOM 2192 C CA . TRP A 1 267 ? 6.451 13.036 2.609 1.00 52.66 346 TRP A CA 1
ATOM 2193 C C . TRP A 1 267 ? 6.769 14.220 3.522 1.00 52.76 346 TRP A C 1
ATOM 2194 O O . TRP A 1 267 ? 6.637 15.382 3.116 1.00 44.44 346 TRP A O 1
ATOM 2205 N N . GLU A 1 268 ? 7.226 13.917 4.738 1.00 58.40 347 GLU A N 1
ATOM 2206 C CA . GLU A 1 268 ? 7.586 14.946 5.722 1.00 61.86 347 GLU A CA 1
ATOM 2207 C C . GLU A 1 268 ? 8.909 15.639 5.388 1.00 61.49 347 GLU A C 1
ATOM 2208 O O . GLU A 1 268 ? 9.004 16.864 5.469 1.00 63.58 347 GLU A O 1
ATOM 2214 N N . LYS A 1 269 ? 9.931 14.869 5.021 1.00 61.08 348 LYS A N 1
ATOM 2215 C CA . LYS A 1 269 ? 11.211 15.472 4.664 1.00 61.28 348 LYS A CA 1
ATOM 2216 C C . LYS A 1 269 ? 11.051 16.330 3.416 1.00 59.05 348 LYS A C 1
ATOM 2217 O O . LYS A 1 269 ? 11.564 17.451 3.345 1.00 55.20 348 LYS A O 1
ATOM 2223 N N . LEU A 1 270 ? 10.324 15.799 2.439 1.00 51.69 349 LEU A N 1
ATOM 2224 C CA . LEU A 1 270 ? 10.108 16.489 1.182 1.00 43.72 349 LEU A CA 1
ATOM 2225 C C . LEU A 1 270 ? 9.350 17.795 1.373 1.00 45.69 349 LEU A C 1
ATOM 2226 O O . LEU A 1 270 ? 9.714 18.830 0.801 1.00 41.25 349 LEU A O 1
ATOM 2231 N N . LEU A 1 271 ? 8.308 17.739 2.197 1.00 47.87 350 LEU A N 1
ATOM 2232 C CA . LEU A 1 271 ? 7.461 18.897 2.466 1.00 50.80 350 LEU A CA 1
ATOM 2233 C C . LEU A 1 271 ? 8.195 20.034 3.153 1.00 54.67 350 LEU A C 1
ATOM 2234 O O . LEU 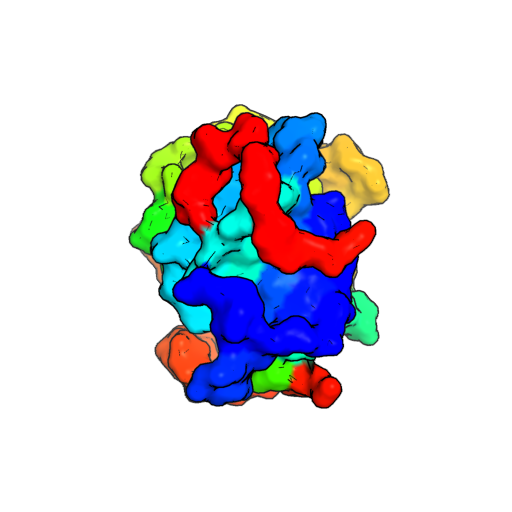A 1 271 ? 7.710 21.167 3.189 1.00 51.88 350 LEU A O 1
ATOM 2239 N N . SER A 1 272 ? 9.368 19.732 3.693 1.00 64.05 351 SER A N 1
ATOM 2240 C CA . SER A 1 272 ? 10.164 20.734 4.387 1.00 68.13 351 SER A CA 1
ATOM 2241 C C . SER A 1 272 ? 11.331 21.206 3.532 1.00 66.43 351 SER A C 1
ATOM 2242 O O . SER A 1 272 ? 12.162 21.994 3.983 1.00 66.83 351 SER A O 1
ATOM 2245 N N . ARG A 1 273 ? 11.387 20.732 2.294 1.00 66.32 352 ARG A N 1
ATOM 2246 C CA . ARG A 1 273 ? 12.475 21.100 1.402 1.00 76.25 352 ARG A CA 1
ATOM 2247 C C . ARG A 1 273 ? 13.820 20.830 2.068 1.00 79.76 352 ARG A C 1
ATOM 2248 O O . ARG A 1 273 ? 14.827 21.470 1.751 1.00 81.94 352 ARG A O 1
ATOM 2256 N N . ASN A 1 274 ? 13.814 19.889 3.010 1.00 83.35 353 ASN A N 1
ATOM 2257 C CA . ASN A 1 274 ? 15.017 19.479 3.731 1.00 84.97 353 ASN A CA 1
ATOM 2258 C C . ASN A 1 274 ? 15.351 18.091 3.218 1.00 80.96 353 ASN A C 1
ATOM 2259 O O . ASN A 1 274 ? 15.372 17.106 3.958 1.00 77.93 353 ASN A O 1
ATOM 2264 N N . ILE A 1 275 ? 15.599 18.040 1.920 1.00 75.45 354 ILE A N 1
ATOM 2265 C CA . ILE A 1 275 ? 15.908 16.807 1.238 1.00 68.27 354 ILE A CA 1
ATOM 2266 C C . ILE A 1 275 ? 16.746 17.240 0.043 1.00 62.66 354 ILE A C 1
ATOM 2267 O O . ILE A 1 275 ? 16.908 18.433 -0.193 1.00 56.60 354 ILE A O 1
ATOM 2272 N N . GLU A 1 276 ? 17.286 16.291 -0.703 1.00 64.08 355 GLU A N 1
ATOM 2273 C CA . GLU A 1 276 ? 18.102 16.644 -1.851 1.00 69.44 355 GLU A CA 1
ATOM 2274 C C . GLU A 1 276 ? 17.322 16.554 -3.148 1.00 70.01 355 GLU A C 1
ATOM 2275 O O . GLU A 1 276 ? 16.397 15.757 -3.272 1.00 73.30 355 GLU A O 1
ATOM 2281 N N . THR A 1 277 ? 17.707 17.384 -4.112 1.00 72.66 356 THR A N 1
ATOM 2282 C CA . THR A 1 277 ? 17.041 17.441 -5.409 1.00 71.79 356 THR A CA 1
ATOM 2283 C C . THR A 1 277 ? 17.882 16.840 -6.528 1.00 64.48 356 THR A C 1
ATOM 2284 O O . THR A 1 277 ? 19.104 16.974 -6.539 1.00 65.19 356 THR A O 1
ATOM 2288 N N . PRO A 1 278 ? 17.224 16.174 -7.491 1.00 59.71 357 PRO A N 1
ATOM 2289 C CA . PRO A 1 278 ? 17.879 15.539 -8.643 1.00 57.33 357 PRO A CA 1
ATOM 2290 C C . PRO A 1 278 ? 18.310 16.493 -9.768 1.00 60.93 357 PRO A C 1
ATOM 2291 O O . PRO A 1 278 ? 18.592 16.056 -10.884 1.00 64.04 357 PRO A O 1
ATOM 2295 N N . TYR A 1 279 ? 18.367 17.789 -9.471 1.00 64.59 358 TYR A N 1
ATOM 2296 C CA . TYR A 1 279 ? 18.755 18.788 -10.462 1.00 69.26 358 TYR A CA 1
ATOM 2297 C C . TYR A 1 279 ? 18.586 20.182 -9.883 1.00 71.65 358 TYR A C 1
ATOM 2298 O O . TYR A 1 279 ? 17.583 20.481 -9.239 1.00 75.98 358 TYR A O 1
ATOM 2307 N N . GLU A 1 280 ? 19.580 21.032 -10.107 1.00 75.25 359 GLU A N 1
ATOM 2308 C CA . GLU A 1 280 ? 19.547 22.403 -9.629 1.00 77.56 359 GLU A CA 1
ATOM 2309 C C . GLU A 1 280 ? 19.656 23.323 -10.853 1.00 78.57 359 GLU A C 1
ATOM 2310 O O . GLU A 1 280 ? 20.720 23.368 -11.468 1.00 85.01 359 GLU A O 1
ATOM 2316 N N . PRO A 1 281 ? 18.597 24.028 -11.224 1.00 77.02 360 PRO A N 1
ATOM 2317 C CA . PRO A 1 281 ? 18.705 24.937 -12.405 1.00 80.97 360 PRO A CA 1
ATOM 2318 C C . PRO A 1 281 ? 19.806 26.012 -12.245 1.00 92.15 360 PRO A C 1
ATOM 2319 O O . PRO A 1 281 ? 20.044 26.503 -11.145 1.00 97.17 360 PRO A O 1
ATOM 2323 N N . PRO A 1 282 ? 20.486 26.401 -13.315 1.00 96.39 361 PRO A N 1
ATOM 2324 C CA . PRO A 1 282 ? 21.585 27.379 -13.217 1.00 96.36 361 PRO A CA 1
ATOM 2325 C C . PRO A 1 282 ? 21.367 28.915 -13.420 1.00 97.20 361 PRO A C 1
ATOM 2326 O O . PRO A 1 282 ? 20.273 29.341 -13.809 1.00 99.04 361 PRO A O 1
ATOM 2330 N N . ILE A 1 283 ? 22.443 29.652 -13.042 1.00 96.85 362 ILE A N 1
ATOM 2331 C CA . ILE A 1 283 ? 22.725 31.132 -13.104 1.00 97.02 362 ILE A CA 1
ATOM 2332 C C . ILE A 1 283 ? 22.079 31.784 -14.326 1.00 98.35 362 ILE A C 1
ATOM 2333 O O . ILE A 1 283 ? 21.783 33.007 -14.353 1.00 100.74 362 ILE A O 1
ATOM 2338 N N . ASP A 1 300 ? 4.179 50.445 -25.257 1.00 101.38 379 ASP A N 1
ATOM 2339 C CA . ASP A 1 300 ? 4.755 51.335 -24.207 1.00 101.25 379 ASP A CA 1
ATOM 2340 C C . ASP A 1 300 ? 4.942 50.760 -22.809 1.00 101.38 379 ASP A C 1
ATOM 2341 O O . ASP A 1 300 ? 4.434 49.692 -22.472 1.00 101.38 379 ASP A O 1
ATOM 2346 N N . ILE A 1 301 ? 5.683 51.514 -22.002 1.00 101.38 380 ILE A N 1
ATOM 2347 C CA . ILE A 1 301 ? 5.959 51.170 -20.620 1.00 99.54 380 ILE A CA 1
ATOM 2348 C C . ILE A 1 301 ? 5.856 52.447 -19.786 1.00 99.50 380 ILE A C 1
ATOM 2349 O O . ILE A 1 301 ? 6.860 53.088 -19.435 1.00 99.70 380 ILE A O 1
ATOM 2354 N N . ASN A 1 302 ? 4.614 52.807 -19.473 1.00 94.39 381 ASN A N 1
ATOM 2355 C CA . ASN A 1 302 ? 4.332 54.022 -18.721 1.00 87.22 381 ASN A CA 1
ATOM 2356 C C . ASN A 1 302 ? 3.639 53.748 -17.380 1.00 81.11 381 ASN A C 1
ATOM 2357 O O . ASN A 1 302 ? 2.669 54.415 -17.013 1.00 81.66 381 ASN A O 1
ATOM 2362 N N . TYR A 1 303 ? 4.155 52.782 -16.634 1.00 72.23 382 TYR A N 1
ATOM 2363 C CA . TYR A 1 303 ? 3.572 52.421 -15.347 1.00 67.00 382 TYR A CA 1
ATOM 2364 C C . TYR A 1 303 ? 3.482 53.619 -14.416 1.00 63.95 382 TYR A C 1
ATOM 2365 O O . TYR A 1 303 ? 4.402 54.426 -14.355 1.00 65.29 382 TYR A O 1
ATOM 2374 N N . GLY A 1 304 ? 2.371 53.729 -13.692 1.00 56.47 383 GLY A N 1
ATOM 2375 C CA . GLY A 1 304 ? 2.192 54.840 -12.775 1.00 55.05 383 GLY A CA 1
ATOM 2376 C C . GLY A 1 304 ? 1.143 55.839 -13.234 1.00 60.98 383 GLY A C 1
ATOM 2377 O O . GLY A 1 304 ? 0.419 56.405 -12.416 1.00 63.57 383 GLY A O 1
ATOM 2378 N N . VAL A 1 305 ? 1.065 56.064 -14.543 1.00 61.53 384 VAL A N 1
ATOM 2379 C CA . VAL A 1 305 ? 0.094 56.994 -15.112 1.00 57.67 384 VAL A CA 1
ATOM 2380 C C . VAL A 1 305 ? -1.222 56.853 -14.372 1.00 57.30 384 VAL A C 1
ATOM 2381 O O . VAL A 1 305 ? -1.529 55.785 -13.856 1.00 57.07 384 VAL A O 1
ATOM 2385 N N . GLN A 1 306 ? -2.006 57.918 -14.297 1.00 66.89 385 GLN A N 1
ATOM 2386 C CA . GLN A 1 306 ? -3.283 57.773 -13.625 1.00 77.68 385 GLN A CA 1
ATOM 2387 C C . GLN A 1 306 ? -4.377 58.780 -13.910 1.00 82.22 385 GLN A C 1
ATOM 2388 O O . GLN A 1 306 ? -4.806 59.521 -13.024 1.00 85.30 385 GLN A O 1
ATOM 2394 N N . GLY A 1 307 ? -4.837 58.793 -15.155 1.00 82.58 386 GLY A N 1
ATOM 2395 C CA . GLY A 1 307 ? -5.927 59.675 -15.510 1.00 82.15 386 GLY A CA 1
ATOM 2396 C C . GLY A 1 307 ? -7.180 59.010 -14.967 1.00 81.99 386 GLY A C 1
ATOM 2397 O O . GLY A 1 307 ? -7.186 58.499 -13.844 1.00 77.61 386 GLY A O 1
ATOM 2398 N N . GLU A 1 308 ? -8.242 59.003 -15.761 1.00 79.19 387 GLU A N 1
ATOM 2399 C CA . GLU A 1 308 ? -9.489 58.381 -15.343 1.00 79.90 387 GLU A CA 1
ATOM 2400 C C . GLU A 1 308 ? -9.425 56.926 -15.793 1.00 77.34 387 GLU A C 1
ATOM 2401 O O . GLU A 1 308 ? -8.850 56.626 -16.840 1.00 71.09 387 GLU A O 1
ATOM 2407 N N . ASP A 1 309 ? -9.983 56.022 -14.992 1.00 72.02 388 ASP A N 1
ATOM 2408 C CA . ASP A 1 309 ? -9.980 54.608 -15.340 1.00 68.56 388 ASP A CA 1
ATOM 2409 C C . ASP A 1 309 ? -11.397 54.055 -15.430 1.00 65.54 388 ASP A C 1
ATOM 2410 O O . ASP A 1 309 ? -12.029 53.747 -14.416 1.00 71.27 388 ASP A O 1
ATOM 2415 N N . PRO A 1 310 ? -11.905 53.910 -16.661 1.00 59.26 389 PRO A N 1
ATOM 2416 C CA . PRO A 1 310 ? -13.243 53.401 -16.976 1.00 60.34 389 PRO A CA 1
ATOM 2417 C C . PRO A 1 310 ? -13.479 52.011 -16.408 1.00 62.87 389 PRO A C 1
ATOM 2418 O O . PRO A 1 310 ? -14.617 51.549 -16.306 1.00 65.84 389 PRO A O 1
ATOM 2422 N N . TYR A 1 311 ? -12.389 51.355 -16.034 1.00 60.51 390 TYR A N 1
ATOM 2423 C CA . TYR A 1 311 ? -12.449 49.994 -15.538 1.00 55.56 390 TYR A CA 1
ATOM 2424 C C . TYR A 1 311 ? -12.408 49.788 -14.034 1.00 58.21 390 TYR A C 1
ATOM 2425 O O . TYR A 1 311 ? -12.814 48.735 -13.557 1.00 53.39 390 TYR A O 1
ATOM 2434 N N . ALA A 1 312 ? -11.931 50.784 -13.290 1.00 59.44 391 ALA A N 1
ATOM 2435 C CA . ALA A 1 312 ? -11.846 50.684 -11.832 1.00 60.80 391 ALA A CA 1
ATOM 2436 C C . ALA A 1 312 ? -12.939 49.786 -11.258 1.00 56.74 391 ALA A C 1
ATOM 2437 O O . ALA A 1 312 ? -12.660 48.843 -10.528 1.00 62.96 391 ALA A O 1
ATOM 2439 N N . ASP A 1 313 ? -14.183 50.084 -11.604 1.00 58.25 392 ASP A N 1
ATOM 2440 C CA . ASP A 1 313 ? -15.335 49.318 -11.141 1.00 64.34 392 ASP A CA 1
ATOM 2441 C C . ASP A 1 313 ? -15.113 47.803 -11.195 1.00 61.28 392 ASP A C 1
ATOM 2442 O O . ASP A 1 313 ? -15.685 47.057 -10.401 1.00 61.49 392 ASP A O 1
ATOM 2447 N N . LEU A 1 314 ? -14.273 47.361 -12.129 1.00 62.19 393 LEU A N 1
ATOM 2448 C CA . LEU A 1 314 ? -13.982 45.940 -12.326 1.00 52.31 393 LEU A CA 1
ATOM 2449 C C . LEU A 1 314 ? -12.704 45.401 -11.701 1.00 51.02 393 LEU A C 1
ATOM 2450 O O . LEU A 1 314 ? -12.577 44.195 -11.512 1.00 51.07 393 LEU A O 1
ATOM 2455 N N . PHE A 1 315 ? -11.747 46.277 -11.418 1.00 49.47 394 PHE A N 1
ATOM 2456 C CA . PHE A 1 315 ? -10.490 45.868 -10.801 1.00 47.90 394 PHE A CA 1
ATOM 2457 C C . PHE A 1 315 ? -10.363 46.626 -9.485 1.00 53.71 394 PHE A C 1
ATOM 2458 O O . PHE A 1 315 ? -9.522 47.506 -9.305 1.00 59.14 394 PHE A O 1
ATOM 2466 N N . ARG A 1 316 ? -11.249 46.263 -8.582 1.00 51.95 395 ARG A N 1
ATOM 2467 C CA . ARG A 1 316 ? -11.266 46.888 -7.268 1.00 56.33 395 ARG A CA 1
ATOM 2468 C C . ARG A 1 316 ? -10.460 46.154 -6.212 1.00 55.79 395 ARG A C 1
ATOM 2469 O O . ARG A 1 316 ? -9.744 46.775 -5.417 1.00 56.77 395 ARG A O 1
ATOM 2477 N N . ASP A 1 317 ? -10.556 44.830 -6.220 1.00 50.77 396 ASP A N 1
ATOM 2478 C CA . ASP A 1 317 ? -9.768 44.012 -5.316 1.00 44.21 396 ASP A CA 1
ATOM 2479 C C . ASP A 1 317 ? -8.279 44.058 -5.582 1.00 45.46 396 ASP A C 1
ATOM 2480 O O . ASP A 1 317 ? -7.508 43.512 -4.803 1.00 46.07 396 ASP A O 1
ATOM 2485 N N . PHE A 1 318 ? -7.863 44.696 -6.671 1.00 47.10 397 PHE A N 1
ATOM 2486 C CA . PHE A 1 318 ? -6.440 44.746 -6.995 1.00 45.94 397 PHE A CA 1
ATOM 2487 C C . PHE A 1 318 ? -5.612 45.809 -6.282 1.00 42.98 397 PHE A C 1
ATOM 2488 O O . PHE A 1 318 ? -6.054 46.971 -6.255 1.00 54.86 397 PHE A O 1
#

Organism: Saccharomyces cerevisiae (strain ATCC 204508 / S288c) (NCBI:txid559292)

Radius of gyration: 20.2 Å; Cα contacts (8 Å, |Δi|>4): 525; chains: 1; bounding box: 43×62×40 Å

Nearest PDB structures (foldseek):
  1fot-assembly1_A  TM=1.003E+00  e=5.899E-62  Saccharomyces cerevisiae
  5f0a-assembly1_A  TM=9.167E-01  e=1.049E-28  Plasmodium vivax Sal-1
  4aw1-assembly1_A  TM=9.224E-01  e=1.872E-28  Homo sapiens
  1oky-assembly1_A  TM=9.216E-01  e=5.007E-28  Homo sapiens
  1mq4-assembly1_A  TM=9.200E-01  e=7.599E-27  Homo sapiens

GO terms:
  GO:0004691 cAMP-dependent protein kinase activity (F, IDA)
  GO:0000785 chromatin (C, IDA)
  GO:0005634 nucleus (C, IDA)
  GO:0005737 cytoplasm (C, IDA)
  GO:0005952 cAMP-dependent protein kinase complex (C, IDA)
  GO:0018105 peptidyl-serine phosphorylation (P, IDA)
  GO:0004691 cAMP-dependent protein kinase activity (F, IGI)
  GO:0010607 negative regulation of cytoplasmic mRNA processing body assembly (P, IGI)
  GO:0005952 cAMP-dependent protein kinase complex (C, IGI)
  GO:0006303 double-strand break repair via nonhomologous end joining (P, IGI)
  GO:0007265 Ras protein signal transduction (P, IGI)
  GO:0004672 protein kinase activity (F, HDA)
  GO:0004691 cAMP-dependent protein kinase activity (F, IMP)
  GO:0016241 regulation of macroautophagy (P, IMP)
  GO:0018105 peptidyl-serine phosphorylation (P, IMP)
  GO:0006303 double-strand break repair via nonhomologous end joining (P, IMP)
  GO:0006606 protein import into nucleus (P, IMP)
  GO:0007265 Ras protein signal transduction (P, IMP)
  GO:0005952 cAMP-dependent protein kinase complex (C, IPI)
  GO:0005515 protein binding (F, IPI)

Foldseek 3Di:
DDPVQWDFDDWPDADPQGTKTWIAGPVHRHIWIKDKGWPVPCVVVPNQVLVVVQVVVLVPDDAPAAWHWPDKDAAQTIIITTTHDADFFFQLVVCLVPQAADLVQLLLQLLLVLVSQVVCVVQQKAQQADDSRQWTAHQQGGIYGDDSSPIDNHPDWDWEDYDLQLFALCRLVTHTDGNLRNLLSSLQNSLCNHRVDGQQDDPDRVSRNVCNNPHDRDHDDVDPVQNVVLSVQSNDNDLDRRAQSDPVHSVRVCPRPSNDPPDSVCVSVVVDHHPDGGDDVPDGNDHDHHPCCVSPVRD

Secondary structure (DSSP, 8-state):
--GGGEEEEEEEEE-SS-EEEEEEETTT--EEEEEEEEHHHHHHTT-HHHHHHHHHHHHS--BTTB--EEEEEE-SSEEEEEE----S-BHHHHHHHTSS--HHHHHHHHHHHHHHHHHHHTTTEE-----GGGEEE-TTS-EEE---SS-EE-SS-B---S-TTT--HHHHTT--B-TTHHHHHHHHHHHHHHHSS-TT--SSHHHHHHHHHH------TTS-HHHHHHHHHHT-S-TTT-TTSSTTTTHHHHTSGGGSS--HHHHHTT-S--S--------TT--S--TTGGGS---

Sequence (299 aa):
YSLQDFQILRTLGTGSFGRVHLIRSRHNGRYYAMKVLKKEIVVRLKQVEHTNDERLMLSIVTHPFIIRMWGTFQDAQQIFMIMDYIEGGELFSLLRKSQRFPNPVAKFYAAEVCLALEYLHSKDIIYRDLKPENILLDKNGHIKITDFGFAKYVPDVTYLCGTPDYIAPEVVSTKPYNKSIDWWSFGILIYEMLAGYTPFYDSNTMKTYEKILNAELRFPPFFNEDVKDLLSRLITRDLSQRLGNLQNGTEDVKNHPWFKEVVWEKLLSRNIETPYEPPIDINYGVQGEDPYADLFRDF